Protein AF-A0A452SKZ1-F1 (afdb_monomer_lite)

pLDDT: mean 70.22, std 16.72, range [27.22, 93.25]

Foldseek 3Di:
DDDPPDCPAWWKWKAQPVVRHTPDIDDDPDDDDDDDDHPDPDMDIDTGHDPPDDPDDDDDDDDDDDDPPPPDDDDDDDDDPPPPDVVNVVVVVVVDLDPLVVLCVVPVPCSVVVVVVLQDDPPPDDDDDDPDDDPPDRPPVNVVVVVCVVAEFDWDWDWAAPCVVVVHPPFQKVVRTDIDTFTDHAYDDDPDDCPVDDSHDPDDDDDDDDIDGPDPDD

Sequence (218 aa):
SFVFVSCRYDFVEVEEPSDGTILGRWCGSGTVPGKQISKGNQIRIRFVSDEYFPSEPGFCIHYNIVVPQFTEAVSPSVLPPSALPLDLLNNAVTAFSTLEDLIRYLEPDRWQLDLEDLYRPTWQLLGKAFVFGRKSRVVDLNLLKEEVRLYSCTPRNFSVSIREELKRTDTIFWPGCLLVKRCGGNCACCLHNCNECQCVPSKVTKKYHEVGRPFSSR

Secondary structure (DSSP, 8-state):
-------SSSEEEEEETTTTEEEEEE-TT-PPPPPP--SSS--EEEEE--SS---S-----------------------------HHHHHHHHHT-SSHHHHHHHH-TTTHHHHHHHHHS--TT----------------HHHHHHHHHHHBSEEEEEEEEHHHHTT-SS---BSSEEEEEEEESBPPP-SS-GGG-----S---------BPP----

Radius of gyration: 26.3 Å; chains: 1; bounding box: 76×45×73 Å

Structure (mmCIF, N/CA/C/O backbone):
data_AF-A0A452SKZ1-F1
#
_entry.id   AF-A0A452SKZ1-F1
#
loop_
_atom_site.group_PDB
_atom_site.id
_atom_site.type_symbol
_atom_site.label_atom_id
_atom_site.label_alt_id
_atom_site.label_comp_id
_atom_site.label_asym_id
_atom_site.label_entity_id
_atom_site.label_seq_id
_atom_site.pdbx_PDB_ins_code
_atom_site.Cartn_x
_atom_site.Cartn_y
_atom_site.Cartn_z
_atom_site.occupancy
_atom_site.B_iso_or_equiv
_atom_site.auth_seq_id
_atom_site.auth_comp_id
_atom_site.auth_asym_id
_atom_site.auth_atom_id
_atom_site.pdbx_PDB_model_num
ATOM 1 N N . SER A 1 1 ? -14.512 -31.542 31.295 1.00 31.34 1 SER A N 1
ATOM 2 C CA . SER A 1 1 ? -14.366 -30.250 31.984 1.00 31.34 1 SER A CA 1
ATOM 3 C C . SER A 1 1 ? -12.958 -29.720 31.815 1.00 31.34 1 SER A C 1
ATOM 5 O O . SER A 1 1 ? -12.077 -30.216 32.492 1.00 31.34 1 SER A O 1
ATOM 7 N N . PHE A 1 2 ? -12.748 -28.744 30.932 1.00 27.22 2 PHE A N 1
ATOM 8 C CA . PHE A 1 2 ? -11.658 -27.771 31.056 1.00 27.22 2 PHE A CA 1
ATOM 9 C C . PHE A 1 2 ? -12.221 -26.430 30.611 1.00 27.22 2 PHE A C 1
ATOM 11 O O . PHE A 1 2 ? -12.371 -26.134 29.433 1.00 27.22 2 PHE A O 1
ATOM 18 N N . VAL A 1 3 ? -12.667 -25.693 31.616 1.00 33.34 3 VAL A N 1
ATOM 19 C CA . VAL A 1 3 ? -13.198 -24.347 31.518 1.00 33.34 3 VAL A CA 1
ATOM 20 C C . VAL A 1 3 ? -12.023 -23.438 31.864 1.00 33.34 3 VAL A C 1
ATOM 22 O O . VAL A 1 3 ? -11.669 -23.335 33.035 1.00 33.34 3 VAL A O 1
ATOM 25 N N . PHE A 1 4 ? -11.391 -22.804 30.876 1.00 38.03 4 PHE A N 1
ATOM 26 C CA . PHE A 1 4 ? -10.532 -21.650 31.154 1.00 38.03 4 PHE A CA 1
ATOM 27 C C . PHE A 1 4 ? -11.424 -20.407 31.254 1.00 38.03 4 PHE A C 1
ATOM 29 O O . PHE A 1 4 ? -11.579 -19.629 30.320 1.00 38.03 4 PHE A O 1
ATOM 36 N N . VAL A 1 5 ? -12.065 -20.262 32.419 1.00 49.12 5 VAL A N 1
ATOM 37 C CA . VAL A 1 5 ? -12.751 -19.038 32.857 1.00 49.12 5 VAL A CA 1
ATOM 38 C C . VAL A 1 5 ? -11.699 -18.082 33.403 1.00 49.12 5 VAL A C 1
ATOM 40 O O . VAL A 1 5 ? -11.409 -18.057 34.592 1.00 49.12 5 VAL A O 1
ATOM 43 N N . SER A 1 6 ? -11.081 -17.329 32.498 1.00 56.12 6 SER A N 1
ATOM 44 C CA . SER A 1 6 ? -10.635 -15.953 32.725 1.00 56.12 6 SER A CA 1
ATOM 45 C C . SER A 1 6 ? -10.089 -15.432 31.397 1.00 56.12 6 SER A C 1
ATOM 47 O O . SER A 1 6 ? -9.048 -15.902 30.944 1.00 56.12 6 SER A O 1
ATOM 49 N N . CYS A 1 7 ? -10.777 -14.474 30.771 1.00 67.00 7 CYS A N 1
ATOM 50 C CA . CYS A 1 7 ? -10.275 -13.704 29.626 1.00 67.00 7 CYS A CA 1
ATOM 51 C C . CYS A 1 7 ? -9.118 -12.800 30.075 1.00 67.00 7 CYS A C 1
ATOM 53 O O . CYS A 1 7 ? -9.265 -11.583 30.201 1.00 67.00 7 CYS A O 1
ATOM 55 N N . ARG A 1 8 ? -8.012 -13.434 30.466 1.00 65.31 8 ARG A N 1
ATOM 56 C CA . ARG A 1 8 ? -6.888 -12.825 31.176 1.00 65.31 8 ARG A CA 1
ATOM 57 C C . ARG A 1 8 ? -5.652 -12.695 30.297 1.00 65.31 8 ARG A C 1
ATOM 59 O O . ARG A 1 8 ? -4.853 -11.802 30.548 1.00 65.31 8 ARG A O 1
ATOM 66 N N . TYR A 1 9 ? -5.528 -13.580 29.316 1.00 69.00 9 TYR A N 1
ATOM 67 C CA . TYR A 1 9 ? -4.408 -13.650 28.385 1.00 69.00 9 TYR A CA 1
ATOM 68 C C . TYR A 1 9 ? -4.844 -13.047 27.052 1.00 69.00 9 TYR A C 1
ATOM 70 O O . TYR A 1 9 ? -4.575 -11.876 26.799 1.00 69.00 9 TYR A O 1
ATOM 78 N N . ASP A 1 10 ? -5.669 -13.787 26.310 1.00 74.12 10 ASP A N 1
ATOM 79 C CA . ASP A 1 10 ? -6.193 -13.344 25.023 1.00 74.12 10 ASP A CA 1
ATOM 80 C C . ASP A 1 10 ? -7.639 -12.886 25.156 1.00 74.12 10 ASP A C 1
ATOM 82 O O . ASP A 1 10 ? -8.506 -13.656 25.585 1.00 74.12 10 ASP A O 1
ATOM 86 N N . PHE A 1 11 ? -7.922 -11.636 24.794 1.00 78.88 11 PHE A N 1
ATOM 87 C CA . PHE A 1 11 ? -9.285 -11.126 24.769 1.00 78.88 11 PHE A CA 1
ATOM 88 C C . PHE A 1 11 ? -9.479 -9.933 23.838 1.00 78.88 11 PHE A C 1
ATOM 90 O O . PHE A 1 11 ? -8.576 -9.138 23.588 1.00 78.88 11 PHE A O 1
ATOM 97 N N . VAL A 1 12 ? -10.718 -9.780 23.382 1.00 83.75 12 VAL A N 1
ATOM 98 C CA . VAL A 1 12 ? -11.212 -8.548 22.771 1.00 83.75 12 VAL A CA 1
ATOM 99 C C . VAL A 1 12 ? -12.094 -7.834 23.778 1.00 83.75 12 VAL A C 1
ATOM 101 O O . VAL A 1 12 ? -13.000 -8.427 24.362 1.00 83.75 12 VAL A O 1
ATOM 104 N N . GLU A 1 13 ? -11.824 -6.555 23.977 1.00 86.06 13 GLU A N 1
ATOM 105 C CA . GLU A 1 13 ? -12.590 -5.640 24.806 1.00 86.06 13 GLU A CA 1
ATOM 106 C C . GLU A 1 13 ? -13.220 -4.573 23.915 1.00 86.06 13 GLU A C 1
ATOM 108 O O . GLU A 1 13 ? -12.563 -4.032 23.026 1.00 86.06 13 GLU A O 1
ATOM 113 N N . VAL A 1 14 ? -14.503 -4.294 24.128 1.00 87.31 14 VAL A N 1
ATOM 114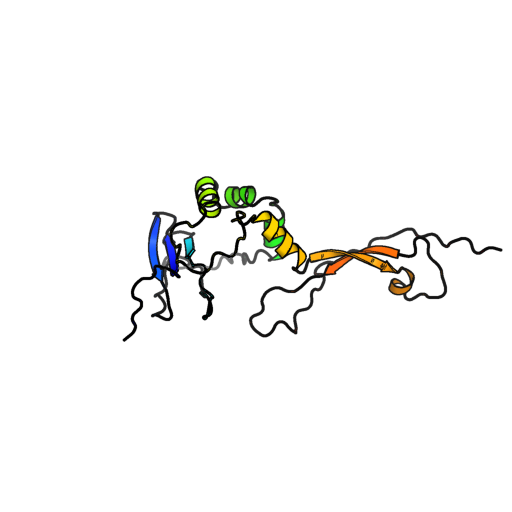 C CA . VAL A 1 14 ? -15.214 -3.235 23.409 1.00 87.31 14 VAL A CA 1
ATOM 115 C C . VAL A 1 14 ? -15.682 -2.199 24.419 1.00 87.31 14 VAL A C 1
ATOM 117 O O . VAL A 1 14 ? -16.312 -2.539 25.420 1.00 87.31 14 VAL A O 1
ATOM 120 N N . GLU A 1 15 ? -15.373 -0.941 24.143 1.00 87.75 15 GLU A N 1
ATOM 121 C CA . GLU A 1 15 ? -15.614 0.209 25.003 1.00 87.75 15 GLU A CA 1
ATOM 122 C C . GLU A 1 15 ? -16.384 1.290 24.236 1.00 87.75 15 GLU A C 1
ATOM 124 O O . GLU A 1 15 ? -16.153 1.540 23.050 1.00 87.75 15 GLU A O 1
ATOM 129 N N . GLU A 1 16 ? -17.315 1.933 24.933 1.00 86.50 16 GLU A N 1
ATOM 130 C CA . GLU A 1 16 ? -18.012 3.131 24.484 1.00 86.50 16 GLU A CA 1
ATOM 131 C C . GLU A 1 16 ? -17.160 4.366 24.830 1.00 86.50 16 GLU A C 1
ATOM 133 O O . GLU A 1 16 ? -17.087 4.735 26.007 1.00 86.50 16 GLU A O 1
ATOM 138 N N . PRO A 1 17 ? -16.542 5.043 23.847 1.00 81.19 17 PRO A N 1
ATOM 139 C CA . PRO A 1 17 ? -15.626 6.152 24.110 1.00 81.19 17 PRO A CA 1
ATOM 140 C C . PRO A 1 17 ? -16.319 7.381 24.710 1.00 81.19 17 PRO A C 1
ATOM 142 O O . PRO A 1 17 ? -15.670 8.166 25.395 1.00 81.19 17 PRO A O 1
ATOM 145 N N . SER A 1 18 ? -17.629 7.549 24.492 1.00 77.69 18 SER A N 1
ATOM 146 C CA . SER A 1 18 ? -18.394 8.680 25.034 1.00 77.69 18 SER A CA 1
ATOM 147 C C . SER A 1 18 ? -18.395 8.715 26.563 1.00 77.69 18 SER A C 1
ATOM 149 O O . SER A 1 18 ? -18.244 9.783 27.148 1.00 77.69 18 SER A O 1
ATOM 151 N N . ASP A 1 19 ? -18.519 7.543 27.194 1.00 80.25 19 ASP A N 1
ATOM 152 C CA . ASP A 1 19 ? -18.668 7.407 28.648 1.00 80.25 19 ASP A CA 1
ATOM 153 C C . ASP A 1 19 ? -17.530 6.576 29.285 1.00 80.25 19 ASP A C 1
ATOM 155 O O . ASP A 1 19 ? -17.519 6.369 30.497 1.00 80.25 19 ASP A O 1
ATOM 159 N N . GLY A 1 20 ? -16.605 6.031 28.485 1.00 78.00 20 GLY A N 1
ATOM 160 C CA . GLY A 1 20 ? -15.584 5.066 28.924 1.00 78.00 20 GLY A CA 1
ATOM 161 C C . GLY A 1 20 ? -16.164 3.729 29.405 1.00 78.00 20 GLY A C 1
ATOM 162 O O . GLY A 1 20 ? -15.543 3.006 30.185 1.00 78.00 20 GLY A O 1
ATOM 163 N N . THR A 1 21 ? -17.404 3.415 29.016 1.00 83.75 21 THR A N 1
ATOM 164 C CA . THR A 1 21 ? -18.112 2.227 29.508 1.00 83.75 21 THR A CA 1
ATOM 165 C C . THR A 1 21 ? -17.669 0.992 28.733 1.00 83.75 21 THR A C 1
ATOM 167 O O . THR A 1 21 ? -17.826 0.930 27.516 1.00 83.75 21 THR A O 1
ATOM 170 N N . ILE A 1 22 ? -17.178 -0.029 29.436 1.00 83.81 22 ILE A N 1
ATOM 171 C CA . ILE A 1 22 ? -16.822 -1.315 28.826 1.00 83.81 22 ILE A CA 1
ATOM 172 C C . ILE A 1 22 ? -18.111 -2.090 28.521 1.00 83.81 22 ILE A C 1
ATOM 174 O O . ILE A 1 22 ? -18.811 -2.525 29.436 1.00 83.81 22 ILE A O 1
ATOM 178 N N . LEU A 1 23 ? -18.418 -2.268 27.233 1.00 83.19 23 LEU A N 1
ATOM 179 C CA . LEU A 1 23 ? -19.581 -3.025 26.755 1.00 83.19 23 LEU A CA 1
ATOM 180 C C . LEU A 1 23 ? -19.399 -4.530 26.977 1.00 83.19 23 LEU A C 1
ATOM 182 O O . LEU A 1 23 ? -20.361 -5.247 27.250 1.00 83.19 23 LEU A O 1
ATOM 186 N N . GLY A 1 24 ? -18.161 -5.016 26.887 1.00 82.38 24 GLY A N 1
ATOM 187 C CA . GLY A 1 24 ? -17.852 -6.400 27.211 1.00 82.38 24 GLY A CA 1
ATOM 188 C C . GLY A 1 24 ? -16.421 -6.813 26.903 1.00 82.38 24 GLY A C 1
ATOM 189 O O . GLY A 1 24 ? -15.657 -6.089 26.263 1.00 82.38 24 GLY A O 1
ATOM 190 N N . ARG A 1 25 ? -16.081 -8.015 27.381 1.00 83.44 25 ARG A N 1
ATOM 191 C CA . ARG A 1 25 ? -14.804 -8.690 27.150 1.00 83.44 25 ARG A CA 1
ATOM 192 C C . ARG A 1 25 ? -15.054 -10.134 26.723 1.00 83.44 25 ARG A C 1
ATOM 194 O O . ARG A 1 25 ? -15.779 -10.853 27.410 1.00 83.44 25 ARG A O 1
ATOM 201 N N . TRP A 1 26 ? -14.432 -10.557 25.624 1.00 82.12 26 TRP A N 1
ATOM 202 C CA . TRP A 1 26 ? -14.634 -11.878 25.020 1.00 82.12 26 TRP A CA 1
ATOM 203 C C . TRP A 1 26 ? -13.316 -12.591 24.749 1.00 82.12 26 TRP A C 1
ATOM 205 O O . TRP A 1 26 ? -12.348 -11.970 24.320 1.00 82.12 26 TRP A O 1
ATOM 215 N N . CYS A 1 27 ? -13.296 -13.902 24.984 1.00 77.81 27 CYS A N 1
ATOM 216 C CA . CYS A 1 27 ? -12.152 -14.775 24.749 1.00 77.81 27 CYS A CA 1
ATOM 217 C C . CYS A 1 27 ? -12.596 -16.210 24.419 1.00 77.81 27 CYS A C 1
ATOM 219 O O . CYS A 1 27 ? -13.691 -16.633 24.804 1.00 77.81 27 CYS A O 1
ATOM 221 N N . GLY A 1 28 ? -11.721 -16.966 23.747 1.00 69.88 28 GLY A N 1
ATOM 222 C CA . GLY A 1 28 ? -11.926 -18.376 23.397 1.00 69.88 28 GLY A CA 1
ATOM 223 C C . GLY A 1 28 ? -12.970 -18.622 22.300 1.00 69.88 28 GLY A C 1
ATOM 224 O O . GLY A 1 28 ? -13.482 -17.698 21.677 1.00 69.88 28 GLY A O 1
ATOM 225 N N . SER A 1 29 ? -13.321 -19.893 22.090 1.00 60.62 29 SER A N 1
ATOM 226 C CA . SER A 1 29 ? -14.364 -20.346 21.151 1.00 60.62 29 SER A CA 1
ATOM 227 C C . SER A 1 29 ? -15.786 -20.291 21.737 1.00 60.62 29 SER A C 1
ATOM 229 O O . SER A 1 29 ? -16.684 -21.009 21.296 1.00 60.62 29 SER A O 1
ATOM 231 N N . GLY A 1 30 ? -15.986 -19.471 22.775 1.00 62.78 30 GLY A N 1
ATOM 232 C CA . GLY A 1 30 ? -17.261 -19.319 23.471 1.00 62.78 30 GLY A CA 1
ATOM 233 C C . GLY A 1 30 ? -18.357 -18.680 22.614 1.00 62.78 30 GLY A C 1
ATOM 234 O O . GLY A 1 30 ? -18.164 -18.325 21.453 1.00 62.78 30 GLY A O 1
ATOM 235 N N . THR A 1 31 ? -19.544 -18.519 23.202 1.00 59.66 31 THR A N 1
ATOM 236 C CA . THR A 1 31 ? -20.698 -17.898 22.538 1.00 59.66 31 THR A CA 1
ATOM 237 C C . THR A 1 31 ? -20.358 -16.506 22.015 1.00 59.66 31 THR A C 1
ATOM 239 O O . THR A 1 31 ? -19.991 -15.622 22.792 1.00 59.66 31 THR A O 1
ATOM 242 N N . VAL A 1 32 ? -20.531 -16.319 20.704 1.00 63.91 32 VAL A N 1
ATOM 243 C CA . VAL A 1 32 ? -20.402 -15.022 20.032 1.00 63.91 32 VAL A CA 1
ATOM 244 C C . VAL A 1 32 ? -21.313 -14.009 20.734 1.00 63.91 32 VAL A C 1
ATOM 246 O O . VAL A 1 32 ? -22.490 -14.320 20.952 1.00 63.91 32 VAL A O 1
ATOM 249 N N . PRO A 1 33 ? -20.811 -12.816 21.105 1.00 71.19 33 PRO A N 1
ATOM 250 C CA . PRO A 1 33 ? -21.655 -11.795 21.702 1.00 71.19 33 PRO A CA 1
ATOM 251 C C . PRO A 1 33 ? -22.857 -11.453 20.828 1.00 71.19 33 PRO A C 1
ATOM 253 O O . PRO A 1 33 ? -22.775 -11.426 19.599 1.00 71.19 33 PRO A O 1
ATOM 256 N N . GLY A 1 34 ? -23.964 -11.093 21.481 1.00 72.94 34 GLY A N 1
ATOM 257 C CA . GLY A 1 34 ? -25.034 -10.359 20.813 1.00 72.94 34 GLY A CA 1
ATOM 258 C C . GLY A 1 34 ? -24.515 -9.045 20.215 1.00 72.94 34 GLY A C 1
ATOM 259 O O . GLY A 1 34 ? -23.447 -8.552 20.590 1.00 72.94 34 GLY A O 1
ATOM 260 N N . LYS A 1 35 ? -25.278 -8.464 19.283 1.00 79.38 35 LYS A N 1
ATOM 261 C CA . LYS A 1 35 ? -24.912 -7.200 18.627 1.00 79.38 35 LYS A CA 1
ATOM 262 C C . LYS A 1 35 ? -24.687 -6.103 19.672 1.00 79.38 35 LYS A C 1
ATOM 264 O O . LYS A 1 35 ? -25.601 -5.789 20.430 1.00 79.38 35 LYS A O 1
ATOM 269 N N . GLN A 1 36 ? -23.491 -5.521 19.673 1.00 82.38 36 GLN A N 1
ATOM 270 C CA . GLN A 1 36 ? -23.166 -4.335 20.461 1.00 82.38 36 GLN A CA 1
ATOM 271 C C . GLN A 1 36 ? -23.471 -3.103 19.610 1.00 82.38 36 GLN A C 1
ATOM 273 O O . GLN A 1 36 ? -22.968 -2.990 18.492 1.00 82.38 36 GLN A O 1
ATOM 278 N N . ILE A 1 37 ? -24.328 -2.218 20.109 1.00 81.88 37 ILE A N 1
ATOM 279 C CA . ILE A 1 37 ? -24.697 -0.972 19.432 1.00 81.88 37 ILE A CA 1
ATOM 280 C C . ILE A 1 37 ? -24.121 0.166 20.266 1.00 81.88 37 ILE A C 1
ATOM 282 O O . ILE A 1 37 ? -24.492 0.312 21.429 1.00 81.88 37 ILE A O 1
ATOM 286 N N . SER A 1 38 ? -23.210 0.934 19.672 1.00 82.69 38 SER A N 1
ATOM 287 C CA . SER A 1 38 ? -22.687 2.154 20.287 1.00 82.69 38 SER A CA 1
ATOM 288 C C . SER A 1 38 ? -23.797 3.196 20.399 1.00 82.69 38 SER A C 1
ATOM 290 O O . SER A 1 38 ? -24.647 3.319 19.514 1.00 82.69 38 SER A O 1
ATOM 292 N N . LYS A 1 39 ? -23.793 3.947 21.499 1.00 80.75 39 LYS A N 1
ATOM 293 C CA . LYS A 1 39 ? -24.671 5.109 21.686 1.00 80.75 39 LYS A CA 1
ATOM 294 C C . LYS A 1 39 ? -24.257 6.292 20.806 1.00 80.75 39 LYS A C 1
ATOM 296 O O . LYS A 1 39 ? -25.080 7.168 20.545 1.00 80.75 39 LYS A O 1
ATOM 301 N N . GLY A 1 40 ? -22.990 6.337 20.399 1.00 77.94 40 GLY A N 1
ATOM 302 C CA . GLY A 1 40 ? -22.396 7.408 19.612 1.00 77.94 40 GLY A CA 1
ATOM 303 C C . GLY A 1 40 ? -22.053 7.005 18.178 1.00 77.94 40 GLY A C 1
ATOM 304 O O . GLY A 1 40 ? -22.528 6.017 17.624 1.00 77.94 40 GLY A O 1
ATOM 305 N N . ASN A 1 41 ? -21.199 7.816 17.558 1.00 79.75 41 ASN A N 1
ATOM 306 C CA . ASN A 1 41 ? -20.636 7.574 16.229 1.00 79.75 41 ASN A CA 1
ATOM 307 C C . ASN A 1 41 ? -19.282 6.842 16.275 1.00 79.75 41 ASN A C 1
ATOM 309 O O . ASN A 1 41 ? -18.634 6.703 15.238 1.00 79.75 41 ASN A O 1
ATOM 313 N N . GLN A 1 42 ? -18.830 6.424 17.458 1.00 78.44 42 GLN A N 1
ATOM 314 C CA . GLN A 1 42 ? -17.526 5.809 17.673 1.00 78.44 42 GLN A CA 1
ATOM 315 C C . GLN A 1 42 ? -17.640 4.659 18.665 1.00 78.44 42 GLN A C 1
ATOM 317 O O . GLN A 1 42 ? -18.344 4.752 19.662 1.00 78.44 42 GLN A O 1
ATOM 322 N N . ILE A 1 43 ? -16.888 3.594 18.408 1.00 84.69 43 ILE A N 1
ATOM 323 C CA . ILE A 1 43 ? -16.746 2.453 19.306 1.00 84.69 43 ILE A CA 1
ATOM 324 C C . ILE A 1 43 ? -15.266 2.082 19.362 1.00 84.69 43 ILE A C 1
ATOM 326 O O . ILE A 1 43 ? -14.597 2.050 18.326 1.00 84.69 43 ILE A O 1
ATOM 330 N N . ARG A 1 44 ? -14.735 1.835 20.559 1.00 82.31 44 ARG A N 1
ATOM 331 C CA . ARG A 1 44 ? -13.325 1.492 20.761 1.00 82.31 44 ARG A CA 1
ATOM 332 C C . ARG A 1 44 ? -13.207 -0.013 20.945 1.00 82.31 44 ARG A C 1
ATOM 334 O O . ARG A 1 44 ? -13.905 -0.601 21.762 1.00 82.31 44 ARG A O 1
ATOM 341 N N . ILE A 1 45 ? -12.332 -0.641 20.166 1.00 86.69 45 ILE A N 1
ATOM 342 C CA . ILE A 1 45 ? -12.092 -2.085 20.217 1.00 86.69 45 ILE A CA 1
ATOM 343 C C . ILE A 1 45 ? -10.624 -2.300 20.558 1.00 86.69 45 ILE A C 1
ATOM 345 O O . ILE A 1 45 ? -9.747 -1.857 19.819 1.00 86.69 45 ILE A O 1
ATOM 349 N N . ARG A 1 46 ? -10.357 -2.993 21.664 1.00 81.06 46 ARG A N 1
ATOM 350 C CA . ARG A 1 46 ? -9.011 -3.313 22.130 1.00 81.06 46 ARG A CA 1
ATOM 351 C C . ARG A 1 46 ? -8.794 -4.817 22.100 1.00 81.06 46 ARG A C 1
ATOM 353 O O . ARG A 1 46 ? -9.478 -5.564 22.793 1.00 81.06 46 ARG A O 1
ATOM 360 N N . PHE A 1 47 ? -7.836 -5.253 21.294 1.00 83.38 47 PHE A N 1
ATOM 361 C CA . PHE A 1 47 ? -7.368 -6.633 21.279 1.00 83.38 47 PHE A CA 1
ATOM 362 C C . PHE A 1 47 ? -6.111 -6.749 22.140 1.00 83.38 47 PHE A C 1
ATOM 364 O O . PHE A 1 47 ? -5.169 -5.978 21.964 1.00 83.38 47 PHE A O 1
ATOM 371 N N . VAL A 1 48 ? -6.118 -7.695 23.075 1.00 76.00 48 VAL A N 1
ATOM 372 C CA . VAL A 1 48 ? -4.996 -8.002 23.963 1.00 76.00 48 VAL A CA 1
ATOM 373 C C . VAL A 1 48 ? -4.647 -9.471 23.773 1.00 76.00 48 VAL A C 1
ATOM 375 O O . VAL A 1 48 ? -5.538 -10.316 23.849 1.00 76.00 48 VAL A O 1
ATOM 378 N N . SER A 1 49 ? -3.371 -9.759 23.520 1.00 72.94 49 SER A N 1
ATOM 379 C CA . SER A 1 49 ? -2.826 -11.118 23.456 1.00 72.94 49 SER A CA 1
ATOM 380 C C . SER A 1 49 ? -1.492 -11.207 24.187 1.00 72.94 49 SER A C 1
ATOM 382 O O . SER A 1 49 ? -0.785 -10.201 24.304 1.00 72.94 49 SER A O 1
ATOM 384 N N . ASP A 1 50 ? -1.137 -12.401 24.659 1.00 71.75 50 ASP A N 1
ATOM 385 C CA . ASP A 1 50 ? 0.198 -12.675 25.202 1.00 71.75 50 ASP A CA 1
ATOM 386 C C . ASP A 1 50 ? 1.192 -13.178 24.123 1.00 71.75 50 ASP A C 1
ATOM 388 O O . ASP A 1 50 ? 0.880 -13.204 22.932 1.00 71.75 50 ASP A O 1
ATOM 392 N N . GLU A 1 51 ? 2.438 -13.484 24.513 1.00 59.03 51 GLU A N 1
ATOM 393 C CA . GLU A 1 51 ? 3.500 -13.970 23.605 1.00 59.03 51 GLU A CA 1
ATOM 394 C C . GLU A 1 51 ? 3.467 -15.500 23.383 1.00 59.03 51 GLU A C 1
ATOM 396 O O . GLU A 1 51 ? 4.410 -16.067 22.819 1.00 59.03 51 GLU A O 1
ATOM 401 N N . TYR A 1 52 ? 2.428 -16.210 23.840 1.00 59.00 52 TYR A N 1
ATOM 402 C CA . TYR A 1 52 ? 2.358 -17.658 23.665 1.00 59.00 52 TYR A CA 1
ATOM 403 C C . TYR A 1 52 ? 1.986 -18.011 22.216 1.00 59.00 52 TYR A C 1
ATOM 405 O O . TYR A 1 52 ? 1.151 -17.361 21.594 1.00 59.00 52 TYR A O 1
ATOM 413 N N . PHE A 1 53 ? 2.642 -19.032 21.648 1.00 48.28 53 PHE A N 1
ATOM 414 C CA . PHE A 1 53 ? 2.474 -19.418 20.240 1.00 48.28 53 PHE A CA 1
ATOM 415 C C . PHE A 1 53 ? 0.984 -19.574 19.876 1.00 48.28 53 PHE A C 1
ATOM 417 O O . PHE A 1 53 ? 0.325 -20.445 20.450 1.00 48.28 53 PHE A O 1
ATOM 424 N N . PRO A 1 54 ? 0.454 -18.795 18.911 1.00 53.00 54 PRO A N 1
ATOM 425 C CA . PRO A 1 54 ? -0.951 -18.873 18.548 1.00 53.00 54 PRO A CA 1
ATOM 426 C C . PRO A 1 54 ? -1.206 -20.191 17.814 1.00 53.00 54 PRO A C 1
ATOM 428 O O . PRO A 1 54 ? -0.807 -20.376 16.665 1.00 53.00 54 PRO A O 1
ATOM 431 N N . SER A 1 55 ? -1.850 -21.130 18.502 1.00 53.25 55 SER A N 1
ATOM 432 C CA . SER A 1 55 ? -2.305 -22.400 17.929 1.00 53.25 55 SER A CA 1
ATOM 433 C C . SER A 1 55 ? -3.643 -22.278 17.188 1.00 53.25 55 SER A C 1
ATOM 435 O O . SER A 1 55 ? -4.005 -23.187 16.450 1.00 53.25 55 SER A O 1
ATOM 437 N N . GLU A 1 56 ? -4.361 -21.163 17.358 1.00 58.44 56 GLU A N 1
ATOM 438 C CA . GLU A 1 56 ? -5.723 -20.935 16.859 1.00 58.44 56 GLU A CA 1
ATOM 439 C C . GLU A 1 56 ? -5.825 -19.614 16.066 1.00 58.44 56 GLU A C 1
ATOM 441 O O . GLU A 1 56 ? -5.030 -18.694 16.293 1.00 58.44 56 GLU A O 1
ATOM 446 N N . PRO A 1 57 ? -6.786 -19.488 15.127 1.00 62.22 57 PRO A N 1
ATOM 447 C CA . PRO A 1 57 ? -7.027 -18.241 14.407 1.00 62.22 57 PRO A CA 1
ATOM 448 C C . PRO A 1 57 ? -7.488 -17.122 15.357 1.00 62.22 57 PRO A C 1
ATOM 450 O O . PRO A 1 57 ? -8.164 -17.368 16.353 1.00 62.22 57 PRO A O 1
ATOM 453 N N . GLY A 1 58 ? -7.126 -15.877 15.031 1.00 67.06 58 GLY A N 1
ATOM 454 C CA . GLY A 1 58 ? -7.489 -14.688 15.811 1.00 67.06 58 GLY A CA 1
ATOM 455 C C . GLY A 1 58 ? -8.977 -14.307 15.736 1.00 67.06 58 GLY A C 1
ATOM 456 O O . GLY A 1 58 ? -9.838 -15.084 15.331 1.00 67.06 58 GLY A O 1
ATOM 457 N N . PHE A 1 59 ? -9.294 -13.066 16.108 1.00 71.69 59 PHE A N 1
ATOM 458 C CA . PHE A 1 59 ? -10.673 -12.576 16.176 1.00 71.69 59 PHE A CA 1
ATOM 459 C C . PHE A 1 59 ? -11.162 -12.012 14.833 1.00 71.69 59 PHE A C 1
ATOM 461 O O . PHE A 1 59 ? -10.435 -11.305 14.138 1.00 71.69 59 PHE A O 1
ATOM 468 N N . CYS A 1 60 ? -12.426 -12.277 14.493 1.00 72.94 60 CYS A N 1
ATOM 469 C CA . CYS A 1 60 ? -13.107 -11.685 13.341 1.00 72.94 60 CYS A CA 1
ATOM 470 C C . CYS A 1 60 ? -14.239 -10.771 13.819 1.00 72.94 60 CYS A C 1
ATOM 472 O O . CYS A 1 60 ? -15.070 -11.177 14.633 1.00 72.94 60 CYS A O 1
ATOM 474 N N . ILE A 1 61 ? -14.278 -9.541 13.305 1.00 77.56 61 ILE A N 1
ATOM 475 C CA . ILE A 1 61 ? -15.256 -8.526 13.701 1.00 77.56 61 ILE A CA 1
ATOM 476 C C . ILE A 1 61 ? -16.055 -8.103 12.476 1.00 77.56 61 ILE A C 1
ATOM 478 O O . ILE A 1 61 ? -15.494 -7.728 11.449 1.00 77.56 61 ILE A O 1
ATOM 482 N N . HIS A 1 62 ? -17.377 -8.125 12.621 1.00 80.56 62 HIS A N 1
ATOM 483 C CA . HIS A 1 62 ? -18.311 -7.594 11.638 1.00 80.56 62 HIS A CA 1
ATOM 484 C C . HIS A 1 62 ? -18.955 -6.340 12.217 1.00 80.56 62 HIS A C 1
ATOM 486 O O . HIS A 1 62 ? -19.572 -6.399 13.281 1.00 80.56 62 HIS A O 1
ATOM 492 N N . TYR A 1 63 ? -18.828 -5.218 11.515 1.00 82.81 63 TYR A N 1
ATOM 493 C CA . TYR A 1 63 ? -19.466 -3.964 11.897 1.00 82.81 63 TYR A CA 1
ATOM 494 C C . TYR A 1 63 ? -20.484 -3.544 10.839 1.00 82.81 63 TYR A C 1
ATOM 496 O O . TYR A 1 63 ? -20.341 -3.843 9.653 1.00 82.81 63 TYR A O 1
ATOM 504 N N . ASN A 1 64 ? -21.532 -2.857 11.282 1.00 82.38 64 ASN A N 1
ATOM 505 C CA . ASN A 1 64 ? -22.493 -2.205 10.405 1.00 82.38 64 ASN A CA 1
ATOM 506 C C . ASN A 1 64 ? -22.888 -0.864 11.028 1.00 82.38 64 ASN A C 1
ATOM 508 O O . ASN A 1 64 ? -23.044 -0.774 12.246 1.00 82.38 64 ASN A O 1
ATOM 512 N N . ILE A 1 65 ? -23.041 0.164 10.197 1.00 80.69 65 ILE A N 1
ATOM 513 C CA . ILE A 1 65 ? -23.481 1.485 10.637 1.00 80.69 65 ILE A CA 1
ATOM 514 C C . ILE A 1 65 ? -24.993 1.413 10.839 1.00 80.69 65 ILE A C 1
ATOM 516 O O . ILE A 1 65 ? -25.751 1.208 9.892 1.00 80.69 65 ILE A O 1
ATOM 520 N N . VAL A 1 66 ? -25.437 1.572 12.084 1.00 78.94 66 VAL A N 1
ATOM 521 C CA . VAL A 1 66 ? -26.861 1.604 12.418 1.00 78.94 66 VAL A CA 1
ATOM 522 C C . VAL A 1 66 ? -27.292 3.065 12.476 1.00 78.94 66 VAL A C 1
ATOM 524 O O . VAL A 1 66 ? -26.899 3.793 13.382 1.00 78.94 66 VAL A O 1
ATOM 527 N N . VAL A 1 67 ? -28.088 3.511 11.504 1.00 72.88 67 VAL A N 1
ATOM 528 C CA . VAL A 1 67 ? -28.789 4.796 11.619 1.00 72.88 67 VAL A CA 1
ATOM 529 C C . VAL A 1 67 ? -29.932 4.637 12.623 1.00 72.88 67 VAL A C 1
ATOM 531 O O . VAL A 1 67 ? -30.690 3.667 12.507 1.00 72.88 67 VAL A O 1
ATOM 534 N N . PRO A 1 68 ? -30.084 5.536 13.613 1.00 66.19 68 PRO A N 1
ATOM 535 C CA . PRO A 1 68 ? -31.239 5.491 14.494 1.00 66.19 68 PRO A CA 1
ATOM 536 C C . PRO A 1 68 ? -32.494 5.649 13.634 1.00 66.19 68 PRO A C 1
ATOM 538 O O . PRO A 1 68 ? -32.676 6.662 12.959 1.00 66.19 68 PRO A O 1
ATOM 541 N N . GLN A 1 69 ? -33.340 4.617 13.615 1.00 51.25 69 GLN A N 1
ATOM 542 C CA . GLN A 1 69 ? -34.646 4.693 12.975 1.00 51.25 69 GLN A CA 1
ATOM 543 C C . GLN A 1 69 ? -35.525 5.624 13.811 1.00 51.25 69 GLN A C 1
ATOM 545 O O . GLN A 1 69 ? -36.243 5.182 14.703 1.00 51.25 69 GLN A O 1
ATOM 550 N N . PHE A 1 70 ? -35.466 6.924 13.532 1.00 45.19 70 PHE A N 1
ATOM 551 C CA . PHE A 1 70 ? -36.580 7.798 13.858 1.00 45.19 70 PHE A CA 1
ATOM 552 C C . PHE A 1 70 ? -37.740 7.376 12.959 1.00 45.19 70 PHE A C 1
ATOM 554 O O . PHE A 1 70 ? -37.705 7.540 11.740 1.00 45.19 70 PHE A O 1
ATOM 561 N N . THR A 1 71 ? -38.746 6.750 13.561 1.00 44.53 71 THR A N 1
ATOM 562 C CA . THR A 1 71 ? -40.048 6.543 12.941 1.00 44.53 71 THR A CA 1
ATOM 563 C C . THR A 1 71 ? -40.697 7.903 12.719 1.00 44.53 71 THR A C 1
ATOM 565 O O . THR A 1 71 ? -41.378 8.392 13.609 1.00 44.53 71 THR A O 1
ATOM 568 N N . GLU A 1 72 ? -40.497 8.511 11.554 1.00 38.88 72 GLU A N 1
ATOM 569 C CA . GLU A 1 72 ? -41.540 9.295 10.894 1.00 38.88 72 GLU A CA 1
ATOM 570 C C . GLU A 1 72 ? -41.213 9.527 9.417 1.00 38.88 72 GLU A C 1
ATOM 572 O O . GLU A 1 72 ? -40.062 9.588 8.993 1.00 38.88 72 GLU A O 1
ATOM 577 N N . ALA A 1 73 ? -42.275 9.517 8.623 1.00 43.88 73 ALA A N 1
ATOM 578 C CA . ALA A 1 73 ? -42.275 9.317 7.188 1.00 43.88 73 ALA A CA 1
ATOM 579 C C . ALA A 1 73 ? -41.763 10.520 6.364 1.00 43.88 73 ALA A C 1
ATOM 581 O O . ALA A 1 73 ? -41.792 11.658 6.817 1.00 43.88 73 ALA A O 1
ATOM 582 N N . VAL A 1 74 ? -41.480 10.221 5.083 1.00 38.25 74 VAL A N 1
ATOM 583 C CA . VAL A 1 74 ? -41.485 11.096 3.884 1.00 38.25 74 VAL A CA 1
ATOM 584 C C . VAL A 1 74 ? -40.115 11.453 3.251 1.00 38.25 74 VAL A C 1
ATOM 586 O O . VAL A 1 74 ? -39.438 12.393 3.641 1.00 38.25 74 VAL A O 1
ATOM 589 N N . SER A 1 75 ? -39.867 10.769 2.118 1.00 38.75 75 SER A N 1
ATOM 590 C CA . SER A 1 75 ? -39.220 11.206 0.854 1.00 38.75 75 SER A CA 1
ATOM 5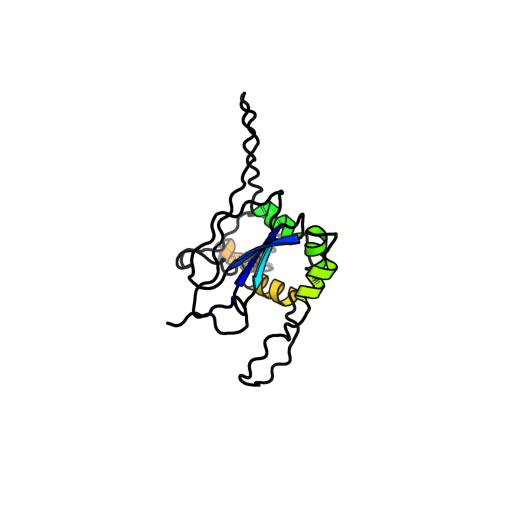91 C C . SER A 1 75 ? -37.678 11.185 0.702 1.00 38.75 75 SER A C 1
ATOM 593 O O . SER A 1 75 ? -36.953 11.466 1.652 1.00 38.75 75 SER A O 1
ATOM 595 N N . PRO A 1 76 ? -37.144 10.825 -0.496 1.00 49.62 76 PRO A N 1
ATOM 596 C CA . PRO A 1 76 ? -35.790 10.320 -0.668 1.00 49.62 76 PRO A CA 1
ATOM 597 C C . PRO A 1 76 ? -34.816 11.432 -1.063 1.00 49.62 76 PRO A C 1
ATOM 599 O O . PRO A 1 76 ? -34.729 11.828 -2.224 1.00 49.62 76 PRO A O 1
ATOM 602 N N . SER A 1 77 ? -34.007 11.890 -0.118 1.00 39.25 77 SER A N 1
ATOM 603 C CA . SER A 1 77 ? -32.759 12.580 -0.442 1.00 39.25 77 SER A CA 1
ATOM 604 C C . SER A 1 77 ? -31.614 11.579 -0.354 1.00 39.25 77 SER A C 1
ATOM 606 O O . SER A 1 77 ? -31.130 11.237 0.723 1.00 39.25 77 SER A O 1
ATOM 608 N N . VAL A 1 78 ? -31.237 11.081 -1.530 1.00 48.44 78 VAL A N 1
ATOM 609 C CA . VAL A 1 78 ? -30.042 10.283 -1.800 1.00 48.44 78 VAL A CA 1
ATOM 610 C C . VAL A 1 78 ? -28.830 10.967 -1.160 1.00 48.44 78 VAL A C 1
ATOM 612 O O . VAL A 1 78 ? -28.409 12.029 -1.613 1.00 48.44 78 VAL A O 1
ATOM 615 N N . LEU A 1 79 ? -28.265 10.368 -0.111 1.00 39.97 79 LEU A N 1
ATOM 616 C CA . LEU A 1 79 ? -26.918 10.708 0.341 1.00 39.97 79 LEU A CA 1
ATOM 617 C C . LEU A 1 79 ? -25.911 9.913 -0.504 1.00 39.97 79 LEU A C 1
ATOM 619 O O . LEU A 1 79 ? -26.155 8.735 -0.787 1.00 39.97 79 LEU A O 1
ATOM 623 N N . PRO A 1 80 ? -24.800 10.530 -0.943 1.00 42.97 80 PRO A N 1
ATOM 624 C CA . PRO A 1 80 ? -23.818 9.848 -1.767 1.00 42.97 80 PRO A CA 1
ATOM 625 C C . PRO A 1 80 ? -23.109 8.764 -0.945 1.00 42.97 80 PRO A C 1
ATOM 627 O O . PRO A 1 80 ? -22.889 8.947 0.256 1.00 42.97 80 PRO A O 1
ATOM 630 N N . PRO A 1 81 ? -22.714 7.642 -1.568 1.00 43.44 81 PRO A N 1
ATOM 631 C CA . PRO A 1 81 ? -21.910 6.641 -0.896 1.00 43.44 81 PRO A CA 1
ATOM 632 C C . PRO A 1 81 ? -20.564 7.273 -0.539 1.00 43.44 81 PRO A C 1
ATOM 634 O O . PRO A 1 81 ? -19.758 7.585 -1.415 1.00 43.44 81 PRO A O 1
ATOM 637 N N . SER A 1 82 ? -20.292 7.429 0.753 1.00 48.22 82 SER A N 1
ATOM 638 C CA . SER A 1 82 ? -18.951 7.676 1.283 1.00 48.22 82 SER A CA 1
ATOM 639 C C . SER A 1 82 ? -18.101 6.403 1.181 1.00 48.22 82 SER A C 1
ATOM 641 O O . SER A 1 82 ? -17.500 5.943 2.145 1.00 48.22 82 SER A O 1
ATOM 643 N N . ALA A 1 83 ? -18.014 5.831 -0.019 1.00 52.75 83 ALA A N 1
ATOM 644 C CA . ALA A 1 83 ? -16.896 4.985 -0.390 1.00 52.75 83 ALA A CA 1
ATOM 645 C C . ALA A 1 83 ? -15.752 5.931 -0.757 1.00 52.75 83 ALA A C 1
ATOM 647 O O . ALA A 1 83 ? -15.503 6.207 -1.931 1.00 52.75 83 ALA A O 1
ATOM 648 N N . LEU A 1 84 ? -15.096 6.504 0.259 1.00 55.41 84 LEU A N 1
ATOM 649 C CA . LEU A 1 84 ? -13.817 7.158 0.016 1.00 55.41 84 LEU A CA 1
ATOM 650 C C . LEU A 1 84 ? -12.904 6.102 -0.625 1.00 55.41 84 LEU A C 1
ATOM 652 O O . LEU A 1 84 ? -12.768 5.012 -0.062 1.00 55.41 84 LEU A O 1
ATOM 656 N N . PRO A 1 85 ? -12.329 6.367 -1.812 1.00 65.94 85 PRO A N 1
ATOM 657 C CA . PRO A 1 85 ? -11.474 5.403 -2.483 1.00 65.94 85 PRO A CA 1
ATOM 658 C C . PRO A 1 85 ? -10.367 4.951 -1.534 1.00 65.94 85 PRO A C 1
ATOM 660 O O . PRO A 1 85 ? -9.791 5.779 -0.827 1.00 65.94 85 PRO A O 1
ATOM 663 N N . LEU A 1 86 ? -10.030 3.660 -1.544 1.00 58.19 86 LEU A N 1
ATOM 664 C CA . LEU A 1 86 ? -8.912 3.124 -0.760 1.00 58.19 86 LEU A CA 1
ATOM 665 C C . LEU A 1 86 ? -7.610 3.898 -1.039 1.00 58.19 86 LEU A C 1
ATOM 667 O O . LEU A 1 86 ? -6.783 4.065 -0.151 1.00 58.19 86 LEU A O 1
ATOM 671 N N . ASP A 1 87 ? -7.471 4.453 -2.244 1.00 56.28 87 ASP A N 1
ATOM 672 C CA . ASP A 1 87 ? -6.379 5.348 -2.628 1.00 56.28 87 ASP A CA 1
ATOM 673 C C . ASP A 1 87 ? -6.359 6.660 -1.835 1.00 56.28 87 ASP A C 1
ATOM 675 O O . ASP A 1 87 ? -5.292 7.172 -1.523 1.00 56.28 87 ASP A O 1
ATOM 679 N N . LEU A 1 88 ? -7.520 7.213 -1.485 1.00 61.81 88 LEU A N 1
ATOM 680 C CA . LEU A 1 88 ? -7.648 8.445 -0.705 1.00 61.81 88 LEU A CA 1
ATOM 681 C C . LEU A 1 88 ? -7.295 8.187 0.767 1.00 61.81 88 LEU A C 1
ATOM 683 O O . LEU A 1 88 ? -6.597 8.996 1.374 1.00 61.81 88 LEU A O 1
ATOM 687 N N . LEU A 1 89 ? -7.677 7.018 1.296 1.00 59.47 89 LEU A N 1
ATOM 688 C CA . LEU A 1 89 ? -7.266 6.557 2.624 1.00 59.47 89 LEU A CA 1
ATOM 689 C C . LEU A 1 89 ? -5.765 6.238 2.675 1.00 59.47 89 LEU A C 1
ATOM 691 O O . LEU A 1 89 ? -5.073 6.703 3.574 1.00 59.47 89 LEU A O 1
ATOM 695 N N . ASN A 1 90 ? -5.234 5.522 1.682 1.00 61.38 90 ASN A N 1
ATOM 696 C CA . ASN A 1 90 ? -3.801 5.250 1.570 1.00 61.38 90 ASN A CA 1
ATOM 697 C C . ASN A 1 90 ? -3.000 6.547 1.431 1.00 61.38 90 ASN A C 1
ATOM 699 O O . ASN A 1 90 ? -1.980 6.698 2.094 1.00 61.38 90 ASN A O 1
ATOM 703 N N . ASN A 1 91 ? -3.479 7.510 0.638 1.00 64.44 91 ASN A N 1
ATOM 704 C CA . ASN A 1 91 ? -2.849 8.823 0.524 1.00 64.44 91 ASN A CA 1
ATOM 705 C C . ASN A 1 91 ? -2.863 9.574 1.864 1.00 64.44 91 ASN A C 1
ATOM 707 O O . ASN A 1 91 ? -1.837 10.134 2.252 1.00 64.44 91 ASN A O 1
ATOM 711 N N . ALA A 1 92 ? -3.980 9.539 2.599 1.00 65.25 92 ALA A N 1
ATOM 712 C CA . ALA A 1 92 ? -4.081 10.132 3.931 1.00 65.25 92 ALA A CA 1
ATOM 713 C C . ALA A 1 92 ? -3.114 9.469 4.927 1.00 65.25 92 ALA A C 1
ATOM 715 O O . ALA A 1 92 ? -2.412 10.165 5.648 1.00 65.25 92 ALA A O 1
ATOM 716 N N . VAL A 1 93 ? -2.983 8.140 4.907 1.00 64.69 93 VAL A N 1
ATOM 717 C CA . VAL A 1 93 ? -2.027 7.407 5.755 1.00 64.69 93 VAL A CA 1
ATOM 718 C C . VAL A 1 93 ? -0.574 7.690 5.345 1.00 64.69 93 VAL A C 1
ATOM 720 O O . VAL A 1 93 ? 0.296 7.809 6.206 1.00 64.69 93 VAL A O 1
ATOM 723 N N . THR A 1 94 ? -0.285 7.869 4.049 1.00 67.88 94 THR A N 1
ATOM 724 C CA . THR A 1 94 ? 1.058 8.265 3.580 1.00 67.88 94 THR A CA 1
ATOM 725 C C . THR A 1 94 ? 1.431 9.707 3.910 1.00 67.88 94 THR A C 1
ATOM 727 O O . THR A 1 94 ? 2.613 10.041 3.838 1.00 67.88 94 THR A O 1
ATOM 730 N N . ALA A 1 95 ? 0.461 10.552 4.270 1.00 72.56 95 ALA A N 1
ATOM 731 C CA . ALA A 1 95 ? 0.725 11.929 4.675 1.00 72.56 95 ALA A CA 1
ATOM 732 C C . ALA A 1 95 ? 1.453 12.010 6.028 1.00 72.56 95 ALA A C 1
ATOM 734 O O . ALA A 1 95 ? 2.114 13.009 6.301 1.00 72.56 95 ALA A O 1
ATOM 735 N N . PHE A 1 96 ? 1.382 10.953 6.847 1.00 76.56 96 PHE A N 1
ATOM 736 C CA . PHE A 1 96 ? 2.016 10.898 8.162 1.00 76.56 96 PHE A CA 1
ATOM 737 C C . PHE A 1 96 ? 3.320 10.087 8.117 1.00 76.56 96 PHE A C 1
ATOM 739 O O . PHE A 1 96 ? 3.355 8.887 7.800 1.00 76.56 96 PHE A O 1
ATOM 746 N N . SER A 1 97 ? 4.430 10.747 8.443 1.00 68.56 97 SER A N 1
ATOM 747 C CA . SER A 1 97 ? 5.756 10.126 8.498 1.00 68.56 97 SER A CA 1
ATOM 748 C C . SER A 1 97 ? 5.960 9.350 9.799 1.00 68.56 97 SER A C 1
ATOM 750 O O . SER A 1 97 ? 6.433 8.213 9.738 1.00 68.56 97 SER A O 1
ATOM 752 N N . THR A 1 98 ? 5.517 9.898 10.932 1.00 77.25 98 THR A N 1
ATOM 753 C CA . THR A 1 98 ? 5.666 9.306 12.268 1.00 77.25 98 THR A CA 1
ATOM 754 C C . THR A 1 98 ? 4.348 8.742 12.804 1.00 77.25 98 THR A C 1
ATOM 756 O O . THR A 1 98 ? 3.261 9.133 12.374 1.00 77.25 98 THR A O 1
ATOM 759 N N . LEU A 1 99 ? 4.445 7.800 13.745 1.00 72.62 99 LEU A N 1
ATOM 760 C CA . LEU A 1 99 ? 3.283 7.273 14.462 1.00 72.62 99 LEU A CA 1
ATOM 761 C C . LEU A 1 99 ? 2.635 8.341 15.353 1.00 72.62 99 LEU A C 1
ATOM 763 O O . LEU A 1 99 ? 1.414 8.405 15.442 1.00 72.62 99 LEU A O 1
ATOM 767 N N . GLU A 1 100 ? 3.441 9.209 15.963 1.00 78.06 100 GLU A N 1
ATOM 768 C CA . GLU A 1 100 ? 2.941 10.293 16.808 1.00 78.06 100 GLU A CA 1
ATOM 769 C C . GLU A 1 100 ? 2.026 11.248 16.046 1.00 78.06 100 GLU A C 1
ATOM 771 O O . GLU A 1 100 ? 0.975 11.621 16.560 1.00 78.06 100 GLU A O 1
ATOM 776 N N . ASP A 1 101 ? 2.405 11.634 14.823 1.00 78.69 101 ASP A N 1
ATOM 777 C CA . ASP A 1 101 ? 1.605 12.556 14.013 1.00 78.69 101 ASP A CA 1
ATOM 778 C C . ASP A 1 101 ? 0.271 11.919 13.590 1.00 78.69 101 ASP A C 1
ATOM 780 O O . ASP A 1 101 ? -0.742 12.612 13.506 1.00 78.69 101 ASP A O 1
ATOM 784 N N . LEU A 1 102 ? 0.252 10.597 13.381 1.00 80.56 102 LEU A N 1
ATOM 785 C CA . LEU A 1 102 ? -0.970 9.849 13.089 1.00 80.56 102 LEU A CA 1
ATOM 786 C C . LEU A 1 102 ? -1.892 9.775 14.314 1.00 80.56 102 LEU A C 1
ATOM 788 O O . LEU A 1 102 ? -3.076 10.076 14.198 1.00 80.56 102 LEU A O 1
ATOM 792 N N . ILE A 1 103 ? -1.369 9.401 15.486 1.00 76.25 103 ILE A N 1
ATOM 793 C CA . ILE A 1 103 ? -2.179 9.279 16.711 1.00 76.25 103 ILE A CA 1
ATOM 794 C C . ILE A 1 103 ? -2.691 10.662 17.146 1.00 76.25 103 ILE A C 1
ATOM 796 O O . ILE A 1 103 ? -3.864 10.790 17.485 1.00 76.25 103 ILE A O 1
ATOM 800 N N . ARG A 1 104 ? -1.872 11.720 17.029 1.00 77.50 104 ARG A N 1
ATOM 801 C CA . ARG A 1 104 ? -2.303 13.115 17.252 1.00 77.50 104 ARG A CA 1
ATOM 802 C C . ARG A 1 104 ? -3.448 13.538 16.339 1.00 77.50 104 ARG A C 1
ATOM 804 O O . ARG A 1 104 ? -4.310 14.298 16.767 1.00 77.50 104 ARG A O 1
ATOM 811 N N . TYR A 1 105 ? -3.443 13.084 15.088 1.00 74.44 105 TYR A N 1
ATOM 812 C CA . TYR A 1 105 ? -4.513 13.384 14.142 1.00 74.44 105 TYR A CA 1
ATOM 813 C C . TYR A 1 105 ? -5.807 12.625 14.464 1.00 74.44 105 TYR A C 1
ATOM 815 O O . TYR A 1 105 ? -6.892 13.182 14.316 1.00 74.44 105 TYR A O 1
ATOM 823 N N . LEU A 1 106 ? -5.696 11.366 14.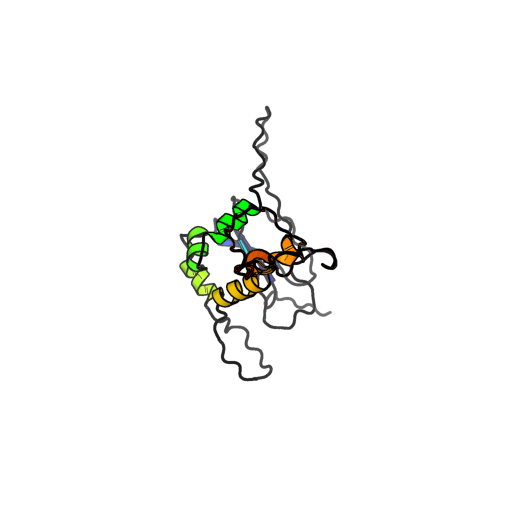895 1.00 73.56 106 LEU A N 1
ATOM 824 C CA . LEU A 1 106 ? -6.849 10.514 15.187 1.00 73.56 106 LEU A CA 1
ATOM 825 C C . LEU A 1 106 ? -7.529 10.878 16.513 1.00 73.56 106 LEU A C 1
ATOM 827 O O . LEU A 1 106 ? -8.750 11.005 16.547 1.00 73.56 106 LEU A O 1
ATOM 831 N N . GLU A 1 107 ? -6.757 11.061 17.586 1.00 76.31 107 GLU A N 1
ATOM 832 C CA . GLU A 1 107 ? -7.273 11.344 18.932 1.00 76.31 107 GLU A CA 1
ATOM 833 C C . GLU A 1 107 ? -6.446 12.447 19.626 1.00 76.31 107 GLU A C 1
ATOM 835 O O . GLU A 1 107 ? -5.628 12.177 20.511 1.00 76.31 107 GLU A O 1
ATOM 840 N N . PRO A 1 108 ? -6.656 13.724 19.256 1.00 77.50 108 PRO A N 1
ATOM 841 C CA . PRO A 1 108 ? -5.844 14.850 19.731 1.00 77.50 108 PRO A CA 1
ATOM 842 C C . PRO A 1 108 ? -5.905 15.086 21.249 1.00 77.50 108 PRO A C 1
ATOM 844 O O . PRO A 1 108 ? -4.983 15.685 21.800 1.00 77.50 108 PRO A O 1
ATOM 847 N N . ASP A 1 109 ? -6.941 14.597 21.935 1.00 73.56 109 ASP A N 1
ATOM 848 C CA . ASP A 1 109 ? -7.127 14.809 23.377 1.00 73.56 109 ASP A CA 1
ATOM 849 C C . ASP A 1 109 ? -6.445 13.742 24.252 1.00 73.56 109 ASP A C 1
ATOM 851 O O . ASP A 1 109 ? -6.228 13.968 25.443 1.00 73.56 109 ASP A O 1
ATOM 855 N N . ARG A 1 110 ? -6.107 12.570 23.691 1.00 74.50 110 ARG A N 1
ATOM 856 C CA . ARG A 1 110 ? -5.551 11.427 24.447 1.00 74.50 110 ARG A CA 1
ATOM 857 C C . ARG A 1 110 ? -4.322 10.774 23.826 1.00 74.50 110 ARG A C 1
ATOM 859 O O . ARG A 1 110 ? -3.734 9.911 24.472 1.00 74.50 110 ARG A O 1
ATOM 866 N N . TRP A 1 111 ? -3.852 11.265 22.676 1.00 79.44 111 TRP A N 1
ATOM 867 C CA . TRP A 1 111 ? -2.712 10.696 21.952 1.00 79.44 111 TRP A CA 1
ATOM 868 C C . TRP A 1 111 ? -1.476 10.423 22.812 1.00 79.44 111 TRP A C 1
ATOM 870 O O . TRP A 1 111 ? -0.757 9.475 22.532 1.00 79.44 111 TRP A O 1
ATOM 880 N N . GLN A 1 112 ? -1.211 11.229 23.847 1.00 75.62 112 GLN A N 1
ATOM 881 C CA . GLN A 1 112 ? -0.073 11.011 24.746 1.00 75.62 112 GLN A CA 1
ATOM 882 C C . GLN A 1 112 ? -0.224 9.731 25.567 1.00 75.62 112 GLN A C 1
ATOM 884 O O . GLN A 1 112 ? 0.745 9.002 25.722 1.00 75.62 112 GLN A O 1
ATOM 889 N N . LEU A 1 113 ? -1.427 9.446 26.070 1.00 75.94 113 LEU A N 1
ATOM 890 C CA . LEU A 1 113 ? -1.709 8.226 26.825 1.00 75.94 113 LEU A CA 1
ATOM 891 C C . LEU A 1 113 ? -1.685 7.006 25.909 1.00 75.94 113 LEU A C 1
ATOM 893 O O . LEU A 1 113 ? -1.092 5.998 26.271 1.00 75.94 113 LEU A O 1
ATOM 897 N N . ASP A 1 114 ? -2.269 7.117 24.714 1.00 70.62 114 ASP A N 1
ATOM 898 C CA . ASP A 1 114 ? -2.286 6.014 23.751 1.00 70.62 114 ASP A CA 1
ATOM 899 C C . ASP A 1 114 ? -0.876 5.711 23.218 1.00 70.62 114 ASP A C 1
ATOM 901 O O . ASP A 1 114 ? -0.500 4.552 23.053 1.00 70.62 114 ASP A O 1
ATOM 905 N N . LEU A 1 115 ? -0.055 6.743 23.002 1.00 75.00 115 LEU A N 1
ATOM 906 C CA . LEU A 1 115 ? 1.352 6.588 22.642 1.00 75.00 115 LEU A CA 1
ATOM 907 C C . LEU A 1 115 ? 2.151 5.955 23.796 1.00 75.00 115 LEU A C 1
ATOM 909 O O . LEU A 1 115 ? 2.918 5.024 23.565 1.00 75.00 115 LEU A O 1
ATOM 913 N N . GLU A 1 116 ? 1.953 6.404 25.037 1.00 74.81 116 GLU A N 1
ATOM 914 C CA . GLU A 1 116 ? 2.642 5.868 26.220 1.00 74.81 116 GLU A CA 1
ATOM 915 C C . GLU A 1 116 ? 2.262 4.404 26.507 1.00 74.81 116 GLU A C 1
ATOM 917 O O . GLU A 1 116 ? 3.130 3.600 26.846 1.00 74.81 116 GLU A O 1
ATOM 922 N N . ASP A 1 117 ? 0.994 4.024 26.315 1.00 68.31 117 ASP A N 1
ATOM 923 C CA . ASP A 1 117 ? 0.528 2.636 26.431 1.00 68.31 117 ASP A CA 1
ATOM 924 C C . ASP A 1 117 ? 1.158 1.731 25.360 1.00 68.31 117 ASP A C 1
ATOM 926 O O . ASP A 1 117 ? 1.504 0.585 25.652 1.00 68.31 117 ASP A O 1
ATOM 930 N N . LEU A 1 118 ? 1.376 2.249 24.144 1.00 64.38 118 LEU A N 1
ATOM 931 C CA . LEU A 1 118 ? 2.084 1.541 23.069 1.00 64.38 118 LEU A CA 1
ATOM 932 C C . LEU A 1 118 ? 3.591 1.388 23.345 1.00 64.38 118 LEU A C 1
ATOM 934 O O . LEU A 1 118 ? 4.183 0.382 22.952 1.00 64.38 118 LEU A O 1
ATOM 938 N N . TYR A 1 119 ? 4.220 2.363 24.010 1.00 57.03 119 TYR A N 1
ATOM 939 C CA . TYR A 1 119 ? 5.640 2.307 24.386 1.00 57.03 119 TYR A CA 1
ATOM 940 C C . TYR A 1 119 ? 5.900 1.576 25.706 1.00 57.03 119 TYR A C 1
ATOM 942 O O . TYR A 1 119 ? 7.049 1.204 25.974 1.00 57.03 119 TYR A O 1
ATOM 950 N N . ARG A 1 120 ? 4.872 1.337 26.532 1.00 60.34 120 ARG A N 1
ATOM 951 C CA . ARG A 1 120 ? 5.024 0.624 27.800 1.00 60.34 120 ARG A CA 1
ATOM 952 C C . ARG A 1 120 ? 5.372 -0.843 27.537 1.00 60.34 120 ARG A C 1
ATOM 954 O O . ARG A 1 120 ? 4.546 -1.586 27.010 1.00 60.34 120 ARG A O 1
ATOM 961 N N . PRO A 1 121 ? 6.555 -1.324 27.959 1.00 46.78 121 PRO A N 1
ATOM 962 C CA . PRO A 1 121 ? 6.832 -2.748 27.908 1.00 46.78 121 PRO A CA 1
ATOM 963 C C . PRO A 1 121 ? 5.829 -3.480 28.810 1.00 46.78 121 PRO A C 1
ATOM 965 O O . PRO A 1 121 ? 5.593 -3.090 29.957 1.00 46.78 121 PRO A O 1
ATOM 968 N N . THR A 1 122 ? 5.204 -4.532 28.294 1.00 48.44 122 THR A N 1
ATOM 969 C CA . THR A 1 122 ? 4.151 -5.293 28.974 1.00 48.44 122 THR A CA 1
ATOM 970 C C . THR A 1 122 ? 4.762 -6.189 30.065 1.00 48.44 122 THR A C 1
ATOM 972 O O . THR A 1 122 ? 4.817 -7.405 29.947 1.00 48.44 122 THR A O 1
ATOM 975 N N . TRP A 1 123 ? 5.258 -5.614 31.167 1.00 46.44 123 TRP A N 1
ATOM 976 C CA . TRP A 1 123 ? 5.900 -6.375 32.260 1.00 46.44 123 TRP A CA 1
ATOM 977 C C . TRP A 1 123 ? 4.926 -7.206 33.122 1.00 46.44 123 TRP A C 1
ATOM 979 O O . TRP A 1 123 ? 5.317 -7.697 34.178 1.00 46.44 123 TRP A O 1
ATOM 989 N N . GLN A 1 124 ? 3.664 -7.392 32.724 1.00 46.53 124 GLN A N 1
ATOM 990 C CA . GLN A 1 124 ? 2.672 -8.062 33.577 1.00 46.53 124 GLN A CA 1
ATOM 991 C C . GLN A 1 124 ? 2.459 -9.563 33.324 1.00 46.53 124 GLN A C 1
ATOM 993 O O . GLN A 1 124 ? 1.676 -10.162 34.055 1.00 46.53 124 GLN A O 1
ATOM 998 N N . LEU A 1 125 ? 3.179 -10.214 32.400 1.00 42.06 125 LEU A N 1
ATOM 999 C CA . LEU A 1 125 ? 2.971 -11.644 32.094 1.00 42.06 125 LEU A CA 1
ATOM 1000 C C . LEU A 1 125 ? 4.273 -12.441 31.876 1.00 42.06 125 LEU A C 1
ATOM 1002 O O . LEU A 1 125 ? 4.369 -13.294 31.000 1.00 42.06 125 LEU A O 1
ATOM 1006 N N . LEU A 1 126 ? 5.289 -12.205 32.715 1.00 39.44 126 LEU A N 1
ATOM 1007 C CA . LEU A 1 126 ? 6.550 -12.957 32.688 1.00 39.44 126 LEU A CA 1
ATOM 1008 C C . LEU A 1 126 ? 6.367 -14.403 33.205 1.00 39.44 126 LEU A C 1
ATOM 1010 O O . LEU A 1 126 ? 6.645 -14.718 34.364 1.00 39.44 126 LEU A O 1
ATOM 1014 N N . GLY A 1 127 ? 5.907 -15.298 32.330 1.00 32.69 127 GLY A N 1
ATOM 1015 C CA . GLY A 1 127 ? 6.030 -16.745 32.488 1.00 32.69 127 GLY A CA 1
ATOM 1016 C C . GLY A 1 127 ? 7.462 -17.189 32.184 1.00 32.69 127 GLY A C 1
ATOM 1017 O O . GLY A 1 127 ? 8.029 -16.855 31.149 1.00 32.69 127 GLY A O 1
ATOM 1018 N N . LYS A 1 128 ? 8.080 -17.928 33.108 1.00 45.78 128 LYS A N 1
ATOM 1019 C CA .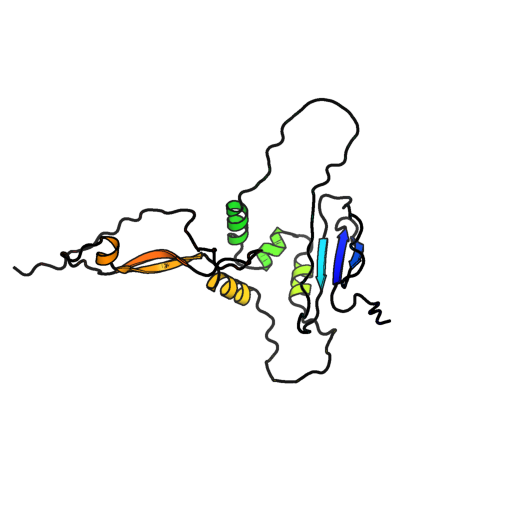 LYS A 1 128 ? 9.455 -18.430 32.984 1.00 45.78 128 LYS A CA 1
ATOM 1020 C C . LYS A 1 128 ? 9.566 -19.442 31.833 1.00 45.78 128 LYS A C 1
ATOM 1022 O O . LYS A 1 128 ? 9.336 -20.626 32.050 1.00 45.78 128 LYS A O 1
ATOM 1027 N N . ALA A 1 129 ? 9.980 -19.016 30.644 1.00 32.34 129 ALA A N 1
ATOM 1028 C CA . ALA A 1 129 ? 10.458 -19.927 29.607 1.00 32.34 129 ALA A CA 1
ATOM 1029 C C . ALA A 1 129 ? 11.616 -19.290 28.823 1.00 32.34 129 ALA A C 1
ATOM 1031 O O . ALA A 1 129 ? 11.452 -18.295 28.136 1.00 32.34 129 ALA A O 1
ATOM 1032 N N . PHE A 1 130 ? 12.796 -19.893 28.987 1.00 32.38 130 PHE A N 1
ATOM 1033 C CA . PHE A 1 130 ? 14.017 -19.737 28.191 1.00 32.38 130 PHE A CA 1
ATOM 1034 C C . PHE A 1 130 ? 14.527 -18.315 27.923 1.00 32.38 130 PHE A C 1
ATOM 1036 O O . PHE A 1 130 ? 14.296 -17.688 26.894 1.00 32.38 130 PHE A O 1
ATOM 1043 N N . VAL A 1 131 ? 15.405 -17.893 28.833 1.00 40.19 131 VAL A N 1
ATOM 1044 C CA . VAL A 1 131 ? 16.445 -16.894 28.594 1.00 40.19 131 VAL A CA 1
ATOM 1045 C C . VAL A 1 131 ? 17.346 -17.383 27.450 1.00 40.19 131 VAL A C 1
ATOM 1047 O O . VAL A 1 131 ? 18.320 -18.095 27.677 1.00 40.19 131 VAL A O 1
ATOM 1050 N N . PHE A 1 132 ? 17.048 -16.987 26.215 1.00 33.59 132 PHE A N 1
ATOM 1051 C CA . PHE A 1 132 ? 18.088 -16.764 25.217 1.00 33.59 132 PHE A CA 1
ATOM 1052 C C . PHE A 1 132 ? 18.195 -15.262 25.011 1.00 33.59 132 PHE A C 1
ATOM 1054 O O . PHE A 1 132 ? 17.237 -14.596 24.627 1.00 33.59 132 PHE A O 1
ATOM 1061 N N . GLY A 1 133 ? 19.363 -14.719 25.348 1.00 39.69 133 GLY A N 1
ATOM 1062 C CA . GLY A 1 133 ? 19.625 -13.291 25.336 1.00 39.69 133 GLY A CA 1
ATOM 1063 C C . GLY A 1 133 ? 19.377 -12.667 23.967 1.00 39.69 133 GLY A C 1
ATOM 1064 O O . GLY A 1 133 ? 20.261 -12.622 23.118 1.00 39.69 133 GLY A O 1
ATOM 1065 N N . ARG A 1 134 ? 18.202 -12.073 23.790 1.00 37.19 134 ARG A N 1
ATOM 1066 C CA . ARG A 1 134 ? 18.030 -10.901 22.945 1.00 37.19 134 ARG A CA 1
ATOM 1067 C C . ARG A 1 134 ? 17.517 -9.798 23.842 1.00 37.19 134 ARG A C 1
ATOM 1069 O O . ARG A 1 134 ? 16.418 -9.861 24.375 1.00 37.19 134 ARG A O 1
ATOM 1076 N N . LYS A 1 135 ? 18.390 -8.814 24.052 1.00 39.72 135 LYS A N 1
ATOM 1077 C CA . LYS A 1 135 ? 18.061 -7.527 24.654 1.00 39.72 135 LYS A CA 1
ATOM 1078 C C . LYS A 1 135 ? 16.707 -7.082 24.104 1.00 39.72 135 LYS A C 1
ATOM 1080 O O . LYS A 1 135 ? 16.578 -6.986 22.884 1.00 39.72 135 LYS A O 1
ATOM 1085 N N . SER A 1 136 ? 15.759 -6.841 25.008 1.00 44.47 136 SER A N 1
ATOM 1086 C CA . SER A 1 136 ? 14.536 -6.086 24.753 1.00 44.47 136 SER A CA 1
ATOM 1087 C C . SER A 1 136 ? 14.939 -4.814 24.012 1.00 44.47 136 SER A C 1
ATOM 1089 O O . SER A 1 136 ? 15.500 -3.882 24.587 1.00 44.47 136 SER A O 1
ATOM 1091 N N . ARG A 1 137 ? 14.796 -4.838 22.690 1.00 50.28 137 ARG A N 1
ATOM 1092 C CA . ARG A 1 137 ? 14.698 -3.614 21.920 1.00 50.28 137 ARG A CA 1
ATOM 1093 C C . ARG A 1 137 ? 13.209 -3.363 21.910 1.00 50.28 137 ARG A C 1
ATOM 1095 O O . ARG A 1 137 ? 12.468 -4.194 21.394 1.00 50.28 137 ARG A O 1
ATOM 1102 N N . VAL A 1 138 ? 12.803 -2.273 22.549 1.00 50.75 138 VAL A N 1
ATOM 1103 C CA . VAL A 1 138 ? 11.544 -1.584 22.264 1.00 50.75 138 VAL A CA 1
ATOM 1104 C C . VAL A 1 138 ? 11.229 -1.800 20.784 1.00 50.75 138 VAL A C 1
ATOM 1106 O O . VAL A 1 138 ? 12.089 -1.527 19.942 1.00 50.75 138 VAL A O 1
ATOM 1109 N N . VAL A 1 139 ? 10.078 -2.403 20.480 1.00 60.00 139 VAL A N 1
ATOM 1110 C CA . VAL A 1 139 ? 9.655 -2.636 19.097 1.00 60.00 139 VAL A CA 1
ATOM 1111 C C . VAL A 1 139 ? 9.530 -1.261 18.453 1.00 60.00 139 VAL A C 1
ATOM 1113 O O . VAL A 1 139 ? 8.597 -0.517 18.735 1.00 60.00 139 VAL A O 1
ATOM 1116 N N . ASP A 1 140 ? 10.522 -0.881 17.650 1.00 69.56 140 ASP A N 1
ATOM 1117 C CA . ASP A 1 140 ? 10.497 0.387 16.937 1.00 69.56 140 ASP A CA 1
ATOM 1118 C C . ASP A 1 140 ? 9.481 0.255 15.802 1.00 69.56 140 ASP A C 1
ATOM 1120 O O . ASP A 1 140 ? 9.742 -0.344 14.758 1.00 69.56 140 ASP A O 1
ATOM 1124 N N . LEU A 1 141 ? 8.281 0.781 16.035 1.00 66.12 141 LEU A N 1
ATOM 1125 C CA . LEU A 1 141 ? 7.179 0.748 15.078 1.00 66.12 141 LEU A CA 1
ATOM 1126 C C . LEU A 1 141 ? 7.543 1.453 13.762 1.00 66.12 141 LEU A C 1
ATOM 1128 O O . LEU A 1 141 ? 6.978 1.113 12.723 1.00 66.12 141 LEU A O 1
ATOM 1132 N N . ASN A 1 142 ? 8.516 2.375 13.761 1.00 70.69 142 ASN A N 1
ATOM 1133 C CA . ASN A 1 142 ? 9.032 2.961 12.523 1.00 70.69 142 ASN A CA 1
ATOM 1134 C C . ASN A 1 142 ? 9.868 1.949 11.737 1.00 70.69 142 ASN A C 1
ATOM 1136 O O . ASN A 1 142 ? 9.692 1.833 10.526 1.00 70.69 142 ASN A O 1
ATOM 1140 N N . LEU A 1 143 ? 10.713 1.171 12.418 1.00 70.69 143 LEU A N 1
ATOM 1141 C CA . LEU A 1 143 ? 11.462 0.078 11.798 1.00 70.69 143 LEU A CA 1
ATOM 1142 C C . LEU A 1 143 ? 10.504 -0.982 11.236 1.00 70.69 143 LEU A C 1
ATOM 1144 O O . LEU A 1 143 ? 10.665 -1.416 10.099 1.00 70.69 143 LEU A O 1
ATOM 1148 N N . LEU A 1 144 ? 9.451 -1.325 11.983 1.00 66.25 144 LEU A N 1
ATOM 1149 C CA . LEU A 1 144 ? 8.417 -2.253 11.522 1.00 66.25 144 LEU A CA 1
ATOM 1150 C C . LEU A 1 144 ? 7.645 -1.694 10.312 1.00 66.25 144 LEU A C 1
ATOM 1152 O O . LEU A 1 144 ? 7.382 -2.419 9.356 1.00 66.25 144 LEU A O 1
ATOM 1156 N N . LYS A 1 145 ? 7.326 -0.391 10.301 1.00 71.62 145 LYS A N 1
ATOM 1157 C CA . LYS A 1 145 ? 6.710 0.303 9.154 1.00 71.62 145 LYS A CA 1
ATOM 1158 C C . LYS A 1 145 ? 7.615 0.260 7.922 1.00 71.62 145 LYS A C 1
ATOM 1160 O O . LYS A 1 145 ? 7.120 0.041 6.814 1.00 71.62 145 LYS A O 1
ATOM 1165 N N . GLU A 1 146 ? 8.923 0.450 8.089 1.00 71.44 146 GLU A N 1
ATOM 1166 C CA . GLU A 1 146 ? 9.887 0.334 6.992 1.00 71.44 146 GLU A CA 1
ATOM 1167 C C . GLU A 1 146 ? 10.008 -1.102 6.474 1.00 71.44 146 GLU A C 1
ATOM 1169 O O . GLU A 1 146 ? 9.986 -1.303 5.259 1.00 71.44 146 GLU A O 1
ATOM 1174 N N . GLU A 1 147 ? 10.048 -2.100 7.358 1.00 67.69 147 GLU A N 1
ATOM 1175 C CA . GLU A 1 147 ? 10.064 -3.514 6.976 1.00 67.69 147 GLU A CA 1
ATOM 1176 C C . GLU A 1 147 ? 8.783 -3.908 6.230 1.00 67.69 147 GLU A C 1
ATOM 1178 O O . GLU A 1 147 ? 8.847 -4.457 5.129 1.00 67.69 147 GLU A O 1
ATOM 1183 N N . VAL A 1 148 ? 7.606 -3.552 6.751 1.00 70.69 148 VAL A N 1
ATOM 1184 C CA . VAL A 1 148 ? 6.321 -3.804 6.079 1.00 70.69 148 VAL A CA 1
ATOM 1185 C C . VAL A 1 148 ? 6.293 -3.130 4.707 1.00 70.69 148 VAL A C 1
ATOM 1187 O O . VAL A 1 148 ? 5.892 -3.753 3.721 1.00 70.69 148 VAL A O 1
ATOM 1190 N N . ARG A 1 149 ? 6.784 -1.890 4.588 1.00 70.81 149 ARG A N 1
ATOM 1191 C CA . ARG A 1 149 ? 6.895 -1.192 3.299 1.00 70.81 149 ARG A CA 1
ATOM 1192 C C . ARG A 1 149 ? 7.881 -1.882 2.350 1.00 70.81 149 ARG A C 1
ATOM 1194 O O . ARG A 1 149 ? 7.630 -1.925 1.144 1.00 70.81 149 ARG A O 1
ATOM 1201 N N . LEU A 1 150 ? 8.972 -2.443 2.873 1.00 72.06 150 LEU A N 1
ATOM 1202 C CA . LEU A 1 150 ? 9.981 -3.170 2.104 1.00 72.06 150 LEU A CA 1
ATOM 1203 C C . LEU A 1 150 ? 9.444 -4.482 1.530 1.00 72.06 150 LEU A C 1
ATOM 1205 O O . LEU A 1 150 ? 9.883 -4.855 0.444 1.00 72.06 150 LEU A O 1
ATOM 1209 N N . TYR A 1 151 ? 8.469 -5.128 2.166 1.00 76.56 151 TYR A N 1
ATOM 1210 C CA . TYR A 1 151 ? 7.852 -6.352 1.641 1.00 76.56 151 TYR A CA 1
ATOM 1211 C C . TYR A 1 151 ? 6.526 -6.119 0.916 1.00 76.56 151 TYR A C 1
ATOM 1213 O O . TYR A 1 151 ? 6.137 -6.955 0.111 1.00 76.56 151 TYR A O 1
ATOM 1221 N N . SER A 1 152 ? 5.862 -4.983 1.121 1.00 82.69 152 SER A N 1
ATOM 1222 C CA . SER A 1 152 ? 4.585 -4.671 0.470 1.00 82.69 152 SER A CA 1
ATOM 1223 C C . SER A 1 152 ? 4.746 -4.228 -0.988 1.00 82.69 152 SER A C 1
ATOM 1225 O O . SER A 1 152 ? 5.760 -3.632 -1.379 1.00 82.69 152 SER A O 1
ATOM 1227 N N . CYS A 1 153 ? 3.705 -4.470 -1.787 1.00 86.69 153 CYS A N 1
ATOM 1228 C CA . CYS A 1 153 ? 3.572 -3.984 -3.158 1.00 86.69 153 CYS A CA 1
ATOM 1229 C C . CYS A 1 153 ? 3.598 -2.445 -3.208 1.00 86.69 153 CYS A C 1
ATOM 1231 O O . CYS A 1 153 ? 2.622 -1.777 -2.876 1.00 86.69 153 CYS A O 1
ATOM 1233 N N . THR A 1 154 ? 4.735 -1.868 -3.611 1.00 87.12 154 THR A N 1
ATOM 1234 C CA . THR A 1 154 ? 4.953 -0.411 -3.664 1.00 87.12 154 THR A CA 1
ATOM 1235 C C . THR A 1 154 ? 5.786 0.010 -4.887 1.00 87.12 154 THR A C 1
ATOM 1237 O O . THR A 1 154 ? 6.474 -0.825 -5.484 1.00 87.12 154 THR A O 1
ATOM 1240 N N . PRO A 1 155 ? 5.761 1.297 -5.302 1.00 90.44 155 PRO A N 1
ATOM 1241 C CA . PRO A 1 155 ? 6.584 1.796 -6.410 1.00 90.44 155 PRO A CA 1
ATOM 1242 C C . PRO A 1 155 ? 8.090 1.862 -6.080 1.00 90.44 155 PRO A C 1
ATOM 1244 O O . PRO A 1 155 ? 8.561 2.744 -5.350 1.00 90.44 155 PRO A O 1
ATOM 1247 N N . ARG A 1 156 ? 8.882 0.984 -6.699 1.00 89.12 156 ARG A N 1
ATOM 1248 C CA . ARG A 1 156 ? 10.331 0.824 -6.482 1.00 89.12 156 ARG A CA 1
ATOM 1249 C C . ARG A 1 156 ? 11.157 1.277 -7.672 1.00 89.12 156 ARG A C 1
ATOM 1251 O O . ARG A 1 156 ? 10.678 1.302 -8.802 1.00 89.12 156 ARG A O 1
ATOM 1258 N N . ASN A 1 157 ? 12.405 1.640 -7.398 1.00 92.19 157 ASN A N 1
ATOM 1259 C CA . ASN A 1 157 ? 13.367 1.991 -8.435 1.00 92.19 157 ASN A CA 1
ATOM 1260 C C . ASN A 1 157 ? 13.898 0.705 -9.079 1.00 92.19 157 ASN A C 1
ATOM 1262 O O . ASN A 1 157 ? 14.443 -0.144 -8.381 1.00 92.19 157 ASN A O 1
ATOM 1266 N N . PHE A 1 158 ? 13.754 0.585 -10.393 1.00 91.38 158 PHE A N 1
ATOM 1267 C CA . PHE A 1 158 ? 14.289 -0.508 -11.197 1.00 91.38 158 PHE A CA 1
ATOM 1268 C C . PHE A 1 158 ? 15.221 0.053 -12.267 1.00 91.38 158 PHE A C 1
ATOM 1270 O O . PHE A 1 158 ? 14.895 1.047 -12.914 1.00 91.38 158 PHE A O 1
ATOM 1277 N N . SER A 1 159 ? 16.377 -0.586 -12.446 1.00 93.25 159 SER A N 1
ATOM 1278 C CA . SER A 1 159 ? 17.268 -0.323 -13.577 1.00 93.25 159 SER A CA 1
ATOM 1279 C C . SER A 1 159 ? 16.821 -1.192 -14.745 1.00 93.25 159 SER A C 1
ATOM 1281 O O . SER A 1 159 ? 16.804 -2.415 -14.619 1.00 93.25 159 SER A O 1
ATOM 1283 N N . VAL A 1 160 ? 16.424 -0.571 -15.853 1.00 92.88 160 VAL A N 1
ATOM 1284 C CA . VAL A 1 160 ? 15.960 -1.276 -17.056 1.00 92.88 160 VAL A CA 1
ATOM 1285 C C . VAL A 1 160 ? 16.885 -0.996 -18.229 1.00 92.88 160 VAL A C 1
ATOM 1287 O O . VAL A 1 160 ? 17.328 0.138 -18.420 1.00 92.88 160 VAL A O 1
ATOM 1290 N N . SER A 1 161 ? 17.173 -2.027 -19.021 1.00 91.94 161 SER A N 1
ATOM 1291 C CA . SER A 1 161 ? 17.951 -1.904 -20.254 1.00 91.94 161 SER A CA 1
ATOM 1292 C C . SER A 1 161 ? 17.104 -1.248 -21.341 1.00 91.94 161 SER A C 1
ATOM 1294 O O . SER A 1 161 ? 16.030 -1.741 -21.686 1.00 91.94 161 SER A O 1
ATOM 1296 N N . ILE A 1 162 ? 17.604 -0.163 -21.937 1.00 89.94 162 ILE A N 1
ATOM 1297 C CA . ILE A 1 162 ? 16.894 0.551 -23.013 1.00 89.94 162 ILE A CA 1
ATOM 1298 C C . ILE A 1 162 ? 16.668 -0.367 -24.218 1.00 89.94 162 ILE A C 1
ATOM 1300 O O . ILE A 1 162 ? 15.629 -0.304 -24.871 1.00 89.94 162 ILE A O 1
ATOM 1304 N N . ARG A 1 163 ? 17.634 -1.244 -24.507 1.00 89.62 163 ARG A N 1
ATOM 1305 C CA . ARG A 1 163 ? 17.545 -2.209 -25.610 1.00 89.62 163 ARG A CA 1
ATOM 1306 C C . ARG A 1 163 ? 16.399 -3.198 -25.411 1.00 89.62 163 ARG A C 1
ATOM 1308 O O . ARG A 1 163 ? 15.701 -3.511 -26.371 1.00 89.62 163 ARG A O 1
ATOM 1315 N N . GLU A 1 164 ? 16.209 -3.665 -24.180 1.00 89.00 164 GLU A N 1
ATOM 1316 C CA . GLU A 1 164 ? 15.166 -4.631 -23.826 1.00 89.00 164 GLU A CA 1
ATOM 1317 C C . GLU A 1 164 ? 13.780 -3.976 -23.817 1.00 89.00 164 GLU A C 1
ATOM 1319 O O . GLU A 1 164 ? 12.854 -4.493 -24.439 1.00 89.00 164 GLU A O 1
ATOM 1324 N N . GLU A 1 165 ? 13.661 -2.778 -23.236 1.00 88.62 165 GLU A N 1
ATOM 1325 C CA . GLU A 1 165 ? 12.414 -1.996 -23.237 1.00 88.62 165 GLU A CA 1
ATOM 1326 C C . GLU A 1 165 ? 11.969 -1.603 -24.657 1.00 88.62 165 GLU A C 1
ATOM 1328 O O . GLU A 1 165 ? 10.785 -1.683 -24.984 1.00 88.62 165 GLU A O 1
ATOM 1333 N N . LEU A 1 166 ? 12.908 -1.219 -25.534 1.00 87.81 166 LEU A N 1
ATOM 1334 C CA . LEU A 1 166 ? 12.620 -0.877 -26.935 1.00 87.81 166 LEU A CA 1
ATOM 1335 C C . LEU A 1 166 ? 12.584 -2.091 -27.873 1.00 87.81 166 LEU A C 1
ATOM 1337 O O . LEU A 1 166 ? 12.307 -1.921 -29.062 1.00 87.81 166 LEU A O 1
ATOM 1341 N N . LYS A 1 167 ? 12.882 -3.298 -27.371 1.00 88.56 167 LYS A N 1
ATOM 1342 C CA . LYS A 1 167 ? 13.021 -4.536 -28.160 1.00 88.56 167 LYS A CA 1
ATOM 1343 C C . LYS A 1 167 ? 13.950 -4.369 -29.376 1.00 88.56 167 LYS A C 1
ATOM 1345 O O . LYS A 1 167 ? 13.674 -4.871 -30.464 1.00 88.56 167 LYS A O 1
ATOM 1350 N N . ARG A 1 168 ? 15.047 -3.625 -29.201 1.00 83.06 168 ARG A N 1
ATOM 1351 C CA . ARG A 1 168 ? 16.010 -3.243 -30.250 1.00 83.06 168 ARG A CA 1
ATOM 1352 C C . ARG A 1 168 ? 17.399 -3.784 -29.924 1.00 83.06 168 ARG A C 1
ATOM 1354 O O . ARG A 1 168 ? 17.995 -3.434 -28.906 1.00 83.06 168 ARG A O 1
ATOM 1361 N N . THR A 1 169 ? 17.951 -4.599 -30.818 1.00 81.81 169 THR A N 1
ATOM 1362 C CA . THR A 1 169 ? 19.307 -5.170 -30.696 1.00 81.81 169 THR A CA 1
ATOM 1363 C C . THR A 1 169 ? 20.328 -4.494 -31.618 1.00 81.81 169 THR A C 1
ATOM 1365 O O . THR A 1 169 ? 21.532 -4.623 -31.407 1.00 81.81 169 THR A O 1
ATOM 1368 N N . ASP A 1 170 ? 19.864 -3.687 -32.567 1.00 83.88 170 ASP A N 1
ATOM 1369 C CA . ASP A 1 170 ? 20.629 -3.014 -33.623 1.00 83.88 170 ASP A CA 1
ATOM 1370 C C . ASP A 1 170 ? 21.351 -1.733 -33.168 1.00 83.88 170 ASP A C 1
ATOM 1372 O O . ASP A 1 170 ? 22.324 -1.320 -33.791 1.00 83.88 170 ASP A O 1
ATOM 1376 N N . THR A 1 171 ? 20.900 -1.095 -32.083 1.00 82.12 171 THR A N 1
ATOM 1377 C CA . THR A 1 171 ? 21.405 0.219 -31.646 1.00 82.12 171 THR A CA 1
ATOM 1378 C C . THR A 1 171 ? 21.943 0.180 -30.215 1.00 82.12 171 THR A C 1
ATOM 1380 O O . THR A 1 171 ? 21.248 -0.254 -29.297 1.00 82.12 171 THR A O 1
ATOM 1383 N N . ILE A 1 172 ? 23.171 0.668 -30.005 1.00 85.75 172 ILE A N 1
ATOM 1384 C CA . ILE A 1 172 ? 23.714 0.933 -28.662 1.00 85.75 172 ILE A CA 1
ATOM 1385 C C . ILE A 1 172 ? 23.201 2.303 -28.199 1.00 85.75 172 ILE A C 1
ATOM 1387 O O . ILE A 1 172 ? 23.297 3.280 -28.939 1.00 85.75 172 ILE A O 1
ATOM 1391 N N . PHE A 1 173 ? 22.687 2.376 -26.974 1.00 87.62 173 PHE A N 1
ATOM 1392 C CA . PHE A 1 173 ? 22.292 3.625 -26.323 1.00 87.62 173 PHE A CA 1
ATOM 1393 C C . PHE A 1 173 ? 23.244 3.936 -25.166 1.00 87.62 173 PHE A C 1
ATOM 1395 O O . PHE A 1 173 ? 23.763 3.018 -24.526 1.00 87.62 173 PHE A O 1
ATOM 1402 N N . TRP A 1 174 ? 23.472 5.221 -24.909 1.00 86.19 174 TRP A N 1
ATOM 1403 C CA . TRP A 1 174 ? 24.249 5.714 -23.780 1.00 86.19 174 TRP A CA 1
ATOM 1404 C C . TRP A 1 174 ?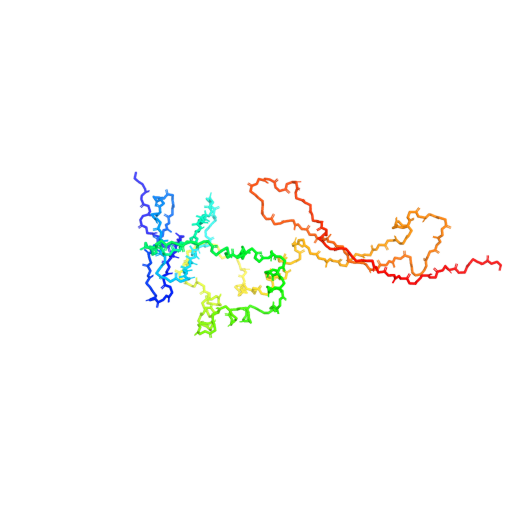 23.452 6.784 -23.009 1.00 86.19 174 TRP A C 1
ATOM 1406 O O . TRP A 1 174 ? 23.050 7.781 -23.617 1.00 86.19 174 TRP A O 1
ATOM 1416 N N . PRO A 1 175 ? 23.217 6.612 -21.695 1.00 90.38 175 PRO A N 1
ATOM 1417 C CA . PRO A 1 175 ? 23.509 5.413 -20.899 1.00 90.38 175 PRO A CA 1
ATOM 1418 C C . PRO A 1 175 ? 22.709 4.199 -21.398 1.00 90.38 175 PRO A C 1
ATOM 1420 O O . PRO A 1 175 ? 21.657 4.364 -22.000 1.00 90.38 175 PRO A O 1
ATOM 1423 N N . GLY A 1 176 ? 23.202 2.975 -21.184 1.00 88.81 176 GLY A N 1
ATOM 1424 C CA . GLY A 1 176 ? 22.523 1.758 -21.663 1.00 88.81 176 GLY A CA 1
ATOM 1425 C C . GLY A 1 176 ? 21.293 1.353 -20.838 1.00 88.81 176 GLY A C 1
ATOM 1426 O O . GLY A 1 176 ? 20.396 0.685 -21.357 1.00 88.81 176 GLY A O 1
ATOM 1427 N N . CYS A 1 177 ? 21.239 1.785 -19.575 1.00 91.94 177 CYS A N 1
ATOM 1428 C CA . CYS A 1 177 ? 20.149 1.512 -18.644 1.00 91.94 177 CYS A CA 1
ATOM 1429 C C . CYS A 1 177 ? 19.565 2.814 -18.087 1.00 91.94 177 CYS A C 1
ATOM 1431 O O . CYS A 1 177 ? 20.285 3.798 -17.909 1.00 91.94 177 CYS A O 1
ATOM 1433 N N . LEU A 1 178 ? 18.271 2.800 -17.768 1.00 91.81 178 LEU A N 1
ATOM 1434 C CA . LEU A 1 178 ? 17.561 3.914 -17.139 1.00 91.81 178 LEU A CA 1
ATOM 1435 C C . LEU A 1 178 ? 16.935 3.481 -15.817 1.00 91.81 178 LEU A C 1
ATOM 1437 O O . LEU A 1 178 ? 16.477 2.349 -15.671 1.00 91.81 178 LEU A O 1
ATOM 1441 N N . LEU A 1 179 ? 16.883 4.410 -14.862 1.00 92.56 179 LEU A N 1
ATOM 1442 C CA . LEU A 1 179 ? 16.180 4.206 -13.602 1.00 92.56 179 LEU A CA 1
ATOM 1443 C C . LEU A 1 179 ? 14.704 4.58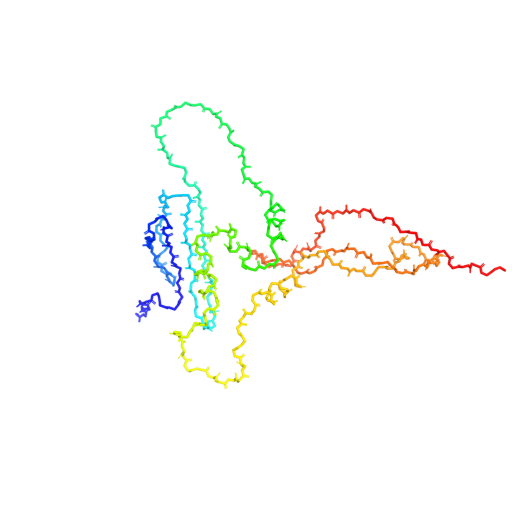0 -13.768 1.00 92.56 179 LEU A C 1
ATOM 1445 O O . LEU A 1 179 ? 14.372 5.741 -14.018 1.00 92.56 179 LEU A O 1
ATOM 1449 N N . VAL A 1 180 ? 13.818 3.605 -13.595 1.00 92.50 180 VAL A N 1
ATOM 1450 C CA . VAL A 1 180 ? 12.363 3.765 -13.716 1.00 92.50 180 VAL A CA 1
ATOM 1451 C C . VAL A 1 180 ? 11.652 3.324 -12.440 1.00 92.50 180 VAL A C 1
ATOM 1453 O O . VAL A 1 180 ? 12.217 2.614 -11.609 1.00 92.50 180 VAL A O 1
ATOM 1456 N N . LYS A 1 181 ? 10.394 3.740 -12.272 1.00 92.50 181 LYS A N 1
ATOM 1457 C CA . LYS A 1 181 ? 9.527 3.251 -11.195 1.00 92.50 181 LYS A CA 1
ATOM 1458 C C . LYS A 1 181 ? 8.687 2.074 -11.689 1.00 92.50 181 LYS A C 1
ATOM 1460 O O . LYS A 1 181 ? 7.970 2.208 -12.677 1.00 92.50 181 LYS A O 1
ATOM 1465 N N . ARG A 1 182 ? 8.747 0.941 -10.990 1.00 91.25 182 ARG A N 1
ATOM 1466 C CA . ARG A 1 182 ? 7.895 -0.242 -11.216 1.00 91.25 182 ARG A CA 1
ATOM 1467 C C . ARG A 1 182 ? 7.280 -0.680 -9.887 1.00 91.25 182 ARG A C 1
ATOM 1469 O O . ARG A 1 182 ? 7.892 -0.476 -8.841 1.00 91.25 182 ARG A O 1
ATOM 1476 N N . CYS A 1 183 ? 6.083 -1.257 -9.909 1.00 90.44 183 CYS A N 1
ATOM 1477 C CA . CYS A 1 183 ? 5.515 -1.860 -8.704 1.00 90.44 183 CYS A CA 1
ATOM 1478 C C . CYS A 1 183 ? 6.266 -3.157 -8.382 1.00 90.44 183 CYS A C 1
ATOM 1480 O O . CYS A 1 183 ? 6.531 -3.953 -9.279 1.00 90.44 183 CYS A O 1
ATOM 1482 N N . GLY A 1 184 ? 6.633 -3.347 -7.116 1.00 88.25 184 GLY A N 1
ATOM 1483 C CA . GLY A 1 184 ? 7.291 -4.563 -6.653 1.00 88.25 184 GLY A CA 1
ATOM 1484 C C . GLY A 1 184 ? 7.077 -4.798 -5.162 1.00 88.25 184 GLY A C 1
ATOM 1485 O O . GLY A 1 184 ? 6.855 -3.852 -4.402 1.00 88.25 184 GLY A O 1
ATOM 1486 N N . GLY A 1 185 ? 7.169 -6.062 -4.759 1.00 85.25 185 GLY A N 1
ATOM 1487 C CA . GLY A 1 185 ? 6.846 -6.544 -3.418 1.00 85.25 185 GLY A CA 1
ATOM 1488 C C . GLY A 1 185 ? 5.765 -7.622 -3.461 1.00 85.25 185 GLY A C 1
ATOM 1489 O O . GLY A 1 185 ? 5.300 -8.009 -4.533 1.00 85.25 185 GLY A O 1
ATOM 1490 N N . ASN A 1 186 ? 5.372 -8.083 -2.284 1.00 80.56 186 ASN A N 1
ATOM 1491 C CA . ASN A 1 186 ? 4.342 -9.085 -2.070 1.00 80.56 186 ASN A CA 1
ATOM 1492 C C . ASN A 1 186 ? 2.970 -8.416 -1.955 1.00 80.56 186 ASN A C 1
ATOM 1494 O O . ASN A 1 186 ? 2.853 -7.246 -1.570 1.00 80.56 186 ASN A O 1
ATOM 1498 N N . CYS A 1 187 ? 1.918 -9.157 -2.283 1.00 75.75 187 CYS A N 1
ATOM 1499 C CA . CYS A 1 187 ? 0.561 -8.712 -1.992 1.00 75.75 187 CYS A CA 1
ATOM 1500 C C . CYS A 1 187 ? 0.225 -8.960 -0.516 1.00 75.75 187 CYS A C 1
ATOM 1502 O O . CYS A 1 187 ? 0.884 -9.750 0.161 1.00 75.75 187 CYS A O 1
ATOM 1504 N N . ALA A 1 188 ? -0.800 -8.266 -0.025 1.00 69.62 188 ALA A N 1
ATOM 1505 C CA . ALA A 1 188 ? -1.306 -8.441 1.332 1.00 69.62 188 ALA A CA 1
ATOM 1506 C C . ALA A 1 188 ? -2.053 -9.780 1.512 1.00 69.62 188 ALA A C 1
ATOM 1508 O O . ALA A 1 188 ? -2.291 -10.502 0.544 1.00 69.62 188 ALA A O 1
ATOM 1509 N N . CYS A 1 189 ? -2.437 -10.086 2.758 1.00 63.16 189 CYS A N 1
ATOM 1510 C CA . CYS A 1 189 ? -3.187 -11.289 3.124 1.00 63.16 189 CYS A CA 1
ATOM 1511 C C . CYS A 1 189 ? -4.500 -11.425 2.332 1.00 63.16 189 CYS A C 1
ATOM 1513 O O . CYS A 1 189 ? -5.291 -10.486 2.248 1.00 63.16 189 CYS A O 1
ATOM 1515 N N . CYS A 1 190 ? -4.740 -12.624 1.801 1.00 61.69 190 CYS A N 1
ATOM 1516 C CA . CYS A 1 190 ? -5.907 -13.000 1.002 1.00 61.69 190 CYS A CA 1
ATOM 1517 C C . CYS A 1 190 ? -6.694 -14.096 1.728 1.00 61.69 190 CYS A C 1
ATOM 1519 O O . CYS A 1 190 ? -6.110 -14.911 2.439 1.00 61.69 190 CYS A O 1
ATOM 1521 N N . LEU A 1 191 ? -8.012 -14.148 1.516 1.00 61.12 191 LEU A N 1
ATOM 1522 C CA . LEU A 1 191 ? -8.892 -15.110 2.191 1.00 61.12 191 LEU A CA 1
ATOM 1523 C C . LEU A 1 191 ? -8.645 -16.567 1.747 1.00 61.12 191 LEU A C 1
ATOM 1525 O O . LEU A 1 191 ? -8.859 -17.492 2.526 1.00 61.12 191 LEU A O 1
ATOM 1529 N N . HIS A 1 192 ? -8.181 -16.782 0.513 1.00 56.19 192 HIS A N 1
ATOM 1530 C CA . HIS A 1 192 ? -7.779 -18.081 -0.030 1.00 56.19 192 HIS A CA 1
ATOM 1531 C C . HIS A 1 192 ? -6.418 -17.944 -0.713 1.00 56.19 192 HIS A C 1
ATOM 1533 O O . HIS A 1 192 ? -6.194 -16.967 -1.421 1.00 56.19 192 HIS A O 1
ATOM 1539 N N . ASN A 1 193 ? -5.530 -18.905 -0.429 1.00 56.44 193 ASN A N 1
ATOM 1540 C CA . ASN A 1 193 ? -4.165 -19.093 -0.935 1.00 56.44 193 ASN A CA 1
ATOM 1541 C C . ASN A 1 193 ? -3.714 -18.027 -1.958 1.00 56.44 193 ASN A C 1
ATOM 1543 O O . ASN A 1 193 ? -4.101 -18.085 -3.122 1.00 56.44 193 ASN A O 1
ATOM 1547 N N . CYS A 1 194 ? -2.892 -17.066 -1.520 1.00 63.28 194 CYS A N 1
ATOM 1548 C CA . CYS A 1 194 ? -2.470 -15.860 -2.255 1.00 63.28 194 CYS A CA 1
ATOM 1549 C C . CYS A 1 194 ? -1.665 -16.088 -3.557 1.00 63.28 194 CYS A C 1
ATOM 1551 O O . CYS A 1 194 ? -0.957 -15.194 -4.013 1.00 63.28 194 CYS A O 1
ATOM 1553 N N . ASN A 1 195 ? -1.758 -17.257 -4.181 1.00 66.25 195 ASN A N 1
ATOM 1554 C CA . ASN A 1 195 ? -1.033 -17.606 -5.399 1.00 66.25 195 ASN A CA 1
ATOM 1555 C C . ASN A 1 195 ? -1.532 -16.832 -6.633 1.00 66.25 195 ASN A C 1
ATOM 1557 O O . ASN A 1 195 ? -0.820 -16.753 -7.628 1.00 66.25 195 ASN A O 1
ATOM 1561 N N . GLU A 1 196 ? -2.736 -16.256 -6.575 1.00 71.44 196 GLU A N 1
ATOM 1562 C CA . GLU A 1 196 ? -3.330 -15.461 -7.664 1.00 71.44 196 GLU A CA 1
ATOM 1563 C C . GLU A 1 196 ? -3.072 -13.954 -7.526 1.00 71.44 196 GLU A C 1
ATOM 1565 O O . GLU A 1 196 ? -3.540 -13.150 -8.332 1.00 71.44 196 GLU A O 1
ATOM 1570 N N . CYS A 1 197 ? -2.338 -13.537 -6.497 1.00 76.31 197 CYS A N 1
ATOM 1571 C CA . CYS A 1 197 ? -2.088 -12.129 -6.263 1.00 76.31 197 CYS A CA 1
ATOM 1572 C C . CYS A 1 197 ? -0.900 -11.655 -7.128 1.00 76.31 197 CYS A C 1
ATOM 1574 O O . CYS A 1 197 ? 0.183 -12.243 -7.114 1.00 76.31 197 CYS A O 1
ATOM 1576 N N . GLN A 1 198 ? -1.079 -10.567 -7.883 1.00 84.19 198 GLN A N 1
ATOM 1577 C CA . GLN A 1 198 ? 0.005 -9.947 -8.646 1.00 84.19 198 GLN A CA 1
ATOM 1578 C C . GLN A 1 198 ? 0.113 -8.461 -8.313 1.00 84.19 198 GLN A C 1
ATOM 1580 O O . GLN A 1 198 ? -0.854 -7.706 -8.403 1.00 84.19 198 GLN A O 1
ATOM 1585 N N . CYS A 1 199 ? 1.319 -8.026 -7.949 1.00 86.75 199 CYS A N 1
ATOM 1586 C CA . CYS A 1 199 ? 1.619 -6.620 -7.711 1.00 86.75 199 CYS A CA 1
ATOM 1587 C C . CYS A 1 199 ? 1.659 -5.859 -9.047 1.00 86.75 199 CYS A C 1
ATOM 1589 O O . CYS A 1 199 ? 2.652 -5.907 -9.775 1.00 86.75 199 CYS A O 1
ATOM 1591 N N . VAL A 1 200 ? 0.568 -5.164 -9.378 1.00 89.00 200 VAL A N 1
ATOM 1592 C CA . VAL A 1 200 ? 0.395 -4.428 -10.642 1.00 89.00 200 VAL A CA 1
ATOM 1593 C C . VAL A 1 200 ? 0.209 -2.923 -10.404 1.00 89.00 200 VAL A C 1
ATOM 1595 O O . VAL A 1 200 ? -0.267 -2.515 -9.344 1.00 89.00 200 VAL A O 1
ATOM 1598 N N . PRO A 1 201 ? 0.613 -2.055 -11.350 1.00 89.81 201 PRO A N 1
ATOM 1599 C CA . PRO A 1 201 ? 0.453 -0.611 -11.202 1.00 89.81 201 PRO A CA 1
ATOM 1600 C C . PRO A 1 201 ? -0.999 -0.172 -11.412 1.00 89.81 201 PRO A C 1
ATOM 1602 O O . PRO A 1 201 ? -1.598 -0.473 -12.440 1.00 89.81 201 PRO A O 1
ATOM 1605 N N . SER A 1 202 ? -1.532 0.627 -10.485 1.00 87.50 202 SER A N 1
ATOM 1606 C CA . SER A 1 202 ? -2.834 1.295 -10.642 1.00 87.50 202 SER A CA 1
ATOM 1607 C C . SER A 1 202 ? -2.762 2.522 -11.557 1.00 87.50 202 SER A C 1
ATOM 1609 O O . SER A 1 202 ? -3.718 2.851 -12.255 1.00 87.50 202 SER A O 1
ATOM 1611 N N . LYS A 1 203 ? -1.607 3.198 -11.588 1.00 89.19 203 LYS A N 1
ATOM 1612 C CA . LYS A 1 203 ? -1.351 4.372 -12.425 1.00 89.19 203 LYS A CA 1
ATOM 1613 C C . LYS A 1 203 ? 0.013 4.264 -13.088 1.00 89.19 203 LYS A C 1
ATOM 1615 O O . LYS A 1 203 ? 1.015 3.988 -12.432 1.00 89.19 203 LYS A O 1
ATOM 1620 N N . VAL A 1 204 ? 0.054 4.543 -14.388 1.00 92.25 204 VAL A N 1
ATOM 1621 C CA . VAL A 1 204 ? 1.284 4.555 -15.185 1.00 92.25 204 VAL A CA 1
ATOM 1622 C C . VAL A 1 204 ? 1.450 5.926 -15.823 1.00 92.25 204 VAL A C 1
ATOM 1624 O O . VAL A 1 204 ? 0.505 6.489 -16.372 1.00 92.25 204 VAL A O 1
ATOM 1627 N N . THR A 1 205 ? 2.662 6.467 -15.759 1.00 90.44 205 THR A N 1
ATOM 1628 C CA . THR A 1 205 ? 3.027 7.731 -16.400 1.00 90.44 205 THR A CA 1
ATOM 1629 C C . THR A 1 205 ? 4.208 7.514 -17.336 1.00 90.44 205 THR A C 1
ATOM 1631 O O . THR A 1 205 ? 5.140 6.771 -17.028 1.00 90.44 205 THR A O 1
ATOM 1634 N N . LYS A 1 206 ? 4.166 8.152 -18.509 1.00 89.19 206 LYS A N 1
ATOM 1635 C CA . LYS A 1 206 ? 5.283 8.131 -19.458 1.00 89.19 206 LYS A CA 1
ATOM 1636 C C . LYS A 1 206 ? 6.280 9.217 -19.074 1.00 89.19 206 LYS A C 1
ATOM 1638 O O . LYS A 1 206 ? 5.889 10.364 -18.869 1.00 89.19 206 LYS A O 1
ATOM 1643 N N . LYS A 1 207 ? 7.558 8.852 -19.007 1.00 88.69 207 LYS A N 1
ATOM 1644 C CA . LYS A 1 207 ? 8.666 9.783 -18.798 1.00 88.69 207 LYS A CA 1
ATOM 1645 C C . LYS A 1 207 ? 9.602 9.704 -19.996 1.00 88.69 207 LYS A C 1
ATOM 1647 O O . LYS A 1 207 ? 9.989 8.611 -20.402 1.00 88.69 207 LYS A O 1
ATOM 1652 N N . TYR A 1 208 ? 9.930 10.857 -20.563 1.00 89.31 208 TYR A N 1
ATOM 1653 C CA . TYR A 1 208 ? 10.860 10.958 -21.680 1.00 89.31 208 TYR A CA 1
ATOM 1654 C C . TYR A 1 208 ? 12.283 11.100 -21.143 1.00 89.31 208 TYR A C 1
ATOM 1656 O O . TYR A 1 208 ? 12.512 11.804 -20.159 1.00 89.31 208 TYR A O 1
ATOM 1664 N N . HIS A 1 209 ? 13.220 10.400 -21.774 1.00 88.19 209 HIS A N 1
ATOM 1665 C CA . HIS A 1 209 ? 14.638 10.431 -21.444 1.00 88.19 209 HIS A CA 1
ATOM 1666 C C . HIS A 1 209 ? 15.425 10.663 -22.727 1.00 88.19 209 HIS A C 1
ATOM 1668 O O . HIS A 1 209 ? 15.220 9.959 -23.717 1.00 88.19 209 HIS A O 1
ATOM 1674 N N . GLU A 1 210 ? 16.321 11.641 -22.703 1.00 89.94 210 GLU A N 1
ATOM 1675 C CA . GLU A 1 210 ? 17.268 11.868 -23.787 1.00 89.94 210 GLU A CA 1
ATOM 1676 C C . GLU A 1 210 ? 18.433 10.893 -23.640 1.00 89.94 210 GLU A C 1
ATOM 1678 O O . GLU A 1 210 ? 18.994 10.732 -22.555 1.00 89.94 210 GLU A O 1
ATOM 1683 N N . VAL A 1 211 ? 18.760 10.198 -24.727 1.00 88.56 211 VAL A N 1
ATOM 1684 C CA . VAL A 1 211 ? 19.794 9.163 -24.745 1.00 88.56 211 VAL A CA 1
ATOM 1685 C C . VAL A 1 211 ? 20.663 9.353 -25.976 1.00 88.56 211 VAL A C 1
ATOM 1687 O O . VAL A 1 211 ? 20.168 9.557 -27.086 1.00 88.56 211 VAL A O 1
ATOM 1690 N N . GLY A 1 212 ? 21.975 9.310 -25.776 1.00 85.19 212 GLY A N 1
ATOM 1691 C CA . GLY A 1 212 ? 22.942 9.408 -26.856 1.00 85.19 212 GLY A CA 1
ATOM 1692 C C . GLY A 1 212 ? 23.084 8.073 -27.576 1.00 85.19 212 GLY A C 1
ATOM 1693 O O . GLY A 1 212 ? 22.927 7.005 -26.984 1.00 85.19 212 GLY A O 1
ATOM 1694 N N . ARG A 1 213 ? 23.440 8.117 -28.858 1.00 81.12 213 ARG A N 1
ATOM 1695 C CA . ARG A 1 213 ? 24.089 6.975 -29.508 1.00 81.12 213 ARG A CA 1
ATOM 1696 C C . ARG A 1 213 ? 25.590 7.204 -29.370 1.00 81.12 213 ARG A C 1
ATOM 1698 O O . ARG A 1 213 ? 26.043 8.269 -29.792 1.00 81.12 213 ARG A O 1
ATOM 1705 N N . PRO A 1 214 ? 26.358 6.283 -28.762 1.00 70.81 214 PRO A N 1
ATOM 1706 C CA . PRO A 1 214 ? 27.804 6.417 -28.774 1.00 70.81 214 PRO A CA 1
ATOM 1707 C C . PRO A 1 214 ? 28.247 6.481 -30.236 1.00 70.81 214 PRO A C 1
ATOM 1709 O O . PRO A 1 214 ? 27.728 5.737 -31.072 1.00 70.81 214 PRO A O 1
ATOM 1712 N N . PHE A 1 215 ? 29.120 7.442 -30.538 1.00 62.53 215 PHE A N 1
ATOM 1713 C CA . PHE A 1 215 ? 29.601 7.732 -31.883 1.00 62.53 215 PHE A CA 1
ATOM 1714 C C . PHE A 1 215 ? 29.917 6.433 -32.634 1.00 62.53 215 PHE A C 1
ATOM 1716 O O . PHE A 1 215 ? 30.775 5.657 -32.218 1.00 62.53 215 PHE A O 1
ATOM 1723 N N . SER A 1 216 ? 29.210 6.201 -33.743 1.00 59.88 216 SER A N 1
ATOM 1724 C CA . SER A 1 216 ? 29.650 5.240 -34.749 1.00 59.88 216 SER A CA 1
ATOM 1725 C C . SER A 1 216 ? 30.975 5.777 -35.271 1.00 59.88 216 SER A C 1
ATOM 1727 O O . SER A 1 216 ? 30.968 6.776 -35.987 1.00 59.88 216 SER A O 1
ATOM 1729 N N . SER A 1 217 ? 32.096 5.170 -34.874 1.00 47.28 217 SER A N 1
ATOM 1730 C CA . SER A 1 217 ? 33.393 5.463 -35.478 1.00 47.28 217 SER A CA 1
ATOM 1731 C C . SER A 1 217 ? 33.245 5.286 -36.986 1.00 47.28 217 SER A C 1
ATOM 1733 O O . SER A 1 217 ? 32.943 4.184 -37.454 1.00 47.28 217 SER A O 1
ATOM 1735 N N . ARG A 1 218 ? 33.375 6.379 -37.726 1.00 44.88 218 ARG A N 1
ATOM 1736 C CA . ARG A 1 218 ? 33.619 6.356 -39.157 1.00 44.88 218 ARG A CA 1
ATOM 1737 C C . ARG A 1 218 ? 35.010 6.925 -39.366 1.00 44.88 218 ARG A C 1
ATOM 1739 O O . ARG A 1 218 ? 35.329 7.899 -38.649 1.00 44.88 218 ARG A O 1
#

Organism: Ursus americanus (NCBI:txid9643)

InterPro domains:
  IPR000072 PDGF/VEGF domain [PF00341] (153-211)
  IPR000072 PDGF/VEGF domain [PS50278] (153-194)
  IPR000859 CUB domain [PF00431] (6-63)
  IPR000859 CUB domain [PS01180] (1-66)
  IPR000859 CUB domain [cd00041] (6-65)
  IPR029034 Cystine-knot cytokine [G3DSA:2.10.90.10] (80-215)
  IPR029034 Cystine-knot cytokine [SSF57501] (139-211)
  IPR035914 Spermadhesin, CUB domain superfamily [G3DSA:2.60.120.290] (1-66)
  IPR035914 Spermadhesin, CUB domain superfamily [SSF49854] (5-63)